Protein 1KZF (pdb70)

B-factor: mean 36.14, std 12.55, range [15.22, 74.97]

Radius of gyration: 16.56 Å; Cα contacts (8 Å, |Δi|>4): 360; chains: 1; bounding box: 38×46×40 Å

Nearest PDB structures (foldseek):
  1kzf-assembly1_A  TM=1.005E+00  e=7.073E-45  Pantoea stewartii subsp. stewartii
  1k4j-assembly1_A  TM=9.983E-01  e=2.529E-39  Pantoea stewartii subsp. stewartii
  6wns-assembly1_A  TM=7.723E-01  e=6.167E-10  Mesorhizobium sp. ORS 3359
  1ro5-assembly1_A  TM=7.475E-01  e=2.977E-07  Pseudomonas aeruginosa
  2g0b-assembly1_A  TM=5.697E-01  e=1.300E-03  uncultured bacterium

InterPro domains:
  IPR001690 Autoinducer synthase [PF00765] (10-185)
  IPR001690 Autoinducer synthase [PR01549] (19-38)
  IPR001690 Autoinducer synthase [PR01549] (39-61)
  IPR001690 Autoinducer synthase [PR01549] (62-80)
  IPR001690 Autoinducer synthase [PR01549] (93-105)
  IPR001690 Autoinducer synthase [PR01549] (118-139)
  IPR001690 Autoinducer synthase [PR01549] (140-161)
  IPR001690 Autoinducer synthase [PR01549] (162-179)
  IPR001690 Autoinducer synthase [PS51187] (1-187)
  IPR001690 Autoinducer synthase [PTHR39322] (1-210)
  IPR016181 Acyl-CoA N-acyltransferase [SSF55729] (1-191)
  IPR018311 Autoinducer synthesis, conserved site [PS00949] (23-48)

Organism: Pantoea stewartii subsp. stewartii (NCBI:txid66271)

Secondary structure (DSSP, 8-state):
-EEEEEEEHHHHHH--HHHHHHHHHHHTSPPP-TT-STT-EEEEEEETTEEEEEEEEEETTS--IIIIITHHHHTTSPPPSS-EEEEEEEE-HHHHHHHH-TT--HHHHHHHHHHHHHHHTT-SEEEEEEEHHHHHHHHHH----EEEEEEESSSS-EEEEEEEE-SHHHHHHHHHHHHHHH---GGGGSSSSEEE--

Sequence (198 aa):
MLELFDVSYEELQTTFSDRLGWEVICSQGMESDEFDGPGTRYILGICEGQLVCSVRFTSLDRPNMITHTFQHCFSDVTLPAYGTESSRFFVDKARARALLGEHYPISQVLFLAMVNWAQNNAYGNIYTIVSRAMLKILTRSGWQIKVIKEAFLTEKERIYLLTLPAGQDDKQQLGGDVVSRTGCPPVAVTTWPLTLPV

Solvent-accessible surface area: 10129 Å² total; per-residue (Å²): 126,0,64,0,51,33,13,12,51,72,93,48,115,96,91,119,87,116,76,116,11,71,105,49,14,59,86,36,34,87,152,90,49,156,20,25,14,100,45,5,63,30,0,12,0,18,4,136,32,54,3,0,0,9,2,3,3,6,33,12,98,138,70,0,42,5,42,101,69,32,108,142,10,4,89,105,30,129,39,61,98,130,8,2,2,4,11,58,57,40,33,32,157,57,48,5,120,85,54,14,35,109,168,32,17,13,33,10,0,0,3,0,0,4,0,4,6,0,65,97,45,76,33,61,46,0,24,9,30,14,56,92,64,43,22,113,77,6,87,209,14,28,4,124,30,128,66,56,61,74,6,126,74,70,172,90,96,85,13,7,0,0,18,4,33,3,32,98,119,15,36,116,71,1,2,38,42,0,33,97,132,42,66,8,66,97,100,14,10,66,59,42,78,0,64,1,71,94

Foldseek 3Di:
DKWKAKDALCDLPVYVVVVVLNVQAVVPDDDDDPQRDGQKMKIFIDDPSYTFWMKIKHWPCDDDCCCPVVVVFCVVDDDDNTAIAIDDTDGDQVVCCVGVNPQQPPVLLVLLQVLQVCVVVVHQKYKYKAWPVVVVVCVVSPQPKAFPDWGAPDPPTIMTIIIGGNDPVNNCSSLVVNCVSPVWDSVQSNHHRGDTDD

CATH classification: 3.40.630.30

Structure (mmCIF, N/CA/C/O backbone):
data_1KZF
#
_entry.id   1KZF
#
_cell.length_a   66.991
_cell.length_b   66.991
_cell.length_c   47.011
_cell.angle_alpha   90.00
_cell.angle_beta   90.00
_cell.angle_gamma   90.00
#
_symmetry.space_group_name_H-M   'P 43'
#
loop_
_entity.id
_entity.type
_entity.pdbx_description
1 polymer 'acyl-homoserinelactone synthase EsaI'
2 water water
#
loop_
_atom_site.group_PDB
_atom_site.id
_atom_site.type_symbol
_atom_site.label_atom_id
_atom_site.label_alt_id
_atom_site.label_comp_id
_atom_site.label_asym_id
_atom_site.label_entity_id
_atom_site.label_seq_id
_atom_site.pdbx_PDB_ins_code
_atom_site.Cartn_x
_atom_site.Cartn_y
_atom_site.Cartn_z
_atom_site.occupancy
_atom_site.B_iso_or_equiv
_atom_site.auth_seq_id
_atom_site.auth_comp_id
_atom_site.auth_asym_id
_atom_site.auth_atom_id
_atom_site.pdbx_PDB_model_num
ATOM 1 N N . MET A 1 21 ? 29.590 -17.660 0.360 1.00 47.38 1 MET A N 1
ATOM 2 C CA . MET A 1 21 ? 28.314 -17.247 1.010 1.00 46.70 1 MET A CA 1
ATOM 3 C C . MET A 1 21 ? 28.532 -16.489 2.314 1.00 43.37 1 MET A C 1
ATOM 4 O O . MET A 1 21 ? 29.627 -16.503 2.882 1.00 35.71 1 MET A O 1
ATOM 9 N N . LEU A 1 22 ? 27.467 -15.829 2.771 1.00 41.05 2 LEU A N 1
ATOM 10 C CA . LEU A 1 22 ? 27.473 -15.044 3.999 1.00 34.91 2 LEU A CA 1
ATOM 11 C C . LEU A 1 22 ? 26.675 -15.770 5.083 1.00 35.54 2 LEU A C 1
ATOM 12 O O . LEU A 1 22 ? 25.487 -16.011 4.913 1.00 30.21 2 LEU A O 1
ATOM 17 N N . GLU A 1 23 ? 27.342 -16.106 6.183 1.00 31.14 3 GLU A N 1
ATOM 18 C CA . GLU A 1 23 ? 26.713 -16.805 7.304 1.00 35.90 3 GLU A CA 1
ATOM 19 C C . GLU A 1 23 ? 26.423 -15.856 8.467 1.00 30.28 3 GLU A C 1
ATOM 20 O O . GLU A 1 23 ? 27.329 -15.198 8.952 1.00 26.55 3 GLU A O 1
ATOM 26 N N . LEU A 1 24 ? 25.170 -15.801 8.925 1.00 27.15 4 LEU A N 1
ATOM 27 C CA . LEU A 1 24 ? 24.816 -14.955 10.071 1.00 21.18 4 LEU A CA 1
ATOM 28 C C . LEU A 1 24 ? 24.243 -15.909 11.107 1.00 27.89 4 LEU A C 1
ATOM 29 O O . LEU A 1 24 ? 23.264 -16.606 10.832 1.00 26.27 4 LEU A O 1
ATOM 34 N N . PHE A 1 25 ? 24.901 -15.986 12.251 1.00 23.13 5 PHE A N 1
ATOM 35 C CA . PHE A 1 25 ? 24.471 -16.881 13.318 1.00 24.74 5 PHE A CA 1
ATOM 36 C C . PHE A 1 25 ? 24.825 -16.258 14.645 1.00 23.92 5 PHE A C 1
ATOM 37 O O . PHE A 1 25 ? 25.515 -15.238 14.682 1.00 29.39 5 PHE A O 1
ATOM 45 N N . ASP A 1 26 ? 24.357 -16.845 15.737 1.00 28.23 6 ASP A N 1
ATOM 46 C CA . ASP A 1 26 ? 24.679 -16.277 17.043 1.00 23.89 6 ASP A CA 1
ATOM 47 C C . ASP A 1 26 ? 25.546 -17.206 17.868 1.00 29.15 6 ASP A C 1
ATOM 48 O O . ASP A 1 26 ? 25.502 -18.429 17.701 1.00 26.23 6 ASP A O 1
ATOM 53 N N . VAL A 1 27 ? 26.342 -16.597 18.739 1.00 28.61 7 VAL A N 1
ATOM 54 C CA . VAL A 1 27 ? 27.247 -17.304 19.637 1.00 30.61 7 VAL A CA 1
ATOM 55 C C . VAL A 1 27 ? 27.146 -16.656 20.999 1.00 31.68 7 VAL A C 1
ATOM 56 O O . VAL A 1 27 ? 26.834 -15.457 21.101 1.00 27.54 7 VAL A O 1
ATOM 60 N N . SER A 1 28 ? 27.360 -17.441 22.050 1.00 30.39 8 SER A N 1
ATOM 61 C CA . SER A 1 28 ? 27.288 -16.890 23.390 1.00 32.93 8 SER A CA 1
ATOM 62 C C . SER A 1 28 ? 28.668 -16.462 23.860 1.00 31.63 8 SER A C 1
ATOM 63 O O . SER A 1 28 ? 29.682 -16.852 23.275 1.00 32.91 8 SER A O 1
ATOM 66 N N . TYR A 1 29 ? 28.685 -15.623 24.890 1.00 30.63 9 TYR A N 1
ATOM 67 C CA . TYR A 1 29 ? 29.916 -15.173 25.508 1.00 33.70 9 TYR A CA 1
ATOM 68 C C . TYR A 1 29 ? 30.683 -16.413 25.959 1.00 40.66 9 TYR A C 1
ATOM 69 O O . TYR A 1 29 ? 31.883 -16.528 25.743 1.00 41.84 9 TYR A O 1
ATOM 78 N N . GLU A 1 30 ? 29.951 -17.345 26.566 1.00 44.06 10 GLU A N 1
ATOM 79 C CA . GLU A 1 30 ? 30.525 -18.589 27.063 1.00 50.59 10 GLU A CA 1
ATOM 80 C C . GLU A 1 30 ? 31.187 -19.392 25.947 1.00 51.22 10 GLU A C 1
ATOM 81 O O . GLU A 1 30 ? 32.252 -19.965 26.148 1.00 54.49 10 GLU A O 1
ATOM 87 N N . GLU A 1 31 ? 30.559 -19.442 24.776 1.00 52.77 11 GLU A N 1
ATOM 88 C CA . GLU A 1 31 ? 31.137 -20.176 23.659 1.00 50.87 11 GLU A CA 1
ATOM 89 C C . GLU A 1 31 ? 32.396 -19.477 23.162 1.00 52.49 11 GLU A C 1
ATOM 90 O O . GLU A 1 31 ? 33.352 -20.127 22.743 1.00 54.00 11 GLU A O 1
ATOM 96 N N . LEU A 1 32 ? 32.399 -18.152 23.221 1.00 52.34 12 LEU A N 1
ATOM 97 C CA . LEU A 1 32 ? 33.557 -17.377 22.792 1.00 55.57 12 LEU A CA 1
ATOM 98 C C . LEU A 1 32 ? 34.716 -17.569 23.768 1.00 58.24 12 LEU A C 1
ATOM 99 O O . LEU A 1 32 ? 35.881 -17.368 23.422 1.00 57.08 12 LEU A O 1
ATOM 104 N N . GLN A 1 33 ? 34.378 -17.960 24.993 1.00 61.93 13 GLN A N 1
ATOM 105 C CA . GLN A 1 33 ? 35.369 -18.182 26.039 1.00 64.15 13 GLN A CA 1
ATOM 106 C C . GLN A 1 33 ? 35.668 -19.670 26.209 1.00 67.26 13 GLN A C 1
ATOM 107 O O . GLN A 1 33 ? 36.822 -20.091 26.106 1.00 68.64 13 GLN A O 1
ATOM 113 N N . THR A 1 34 ? 34.625 -20.456 26.467 1.00 68.34 14 THR A N 1
ATOM 114 C CA . THR A 1 34 ? 34.762 -21.898 26.655 1.00 68.52 14 THR A CA 1
ATOM 115 C C . THR A 1 34 ? 35.478 -22.533 25.474 1.00 70.73 14 THR A C 1
ATOM 116 O O . THR A 1 34 ? 35.984 -23.651 25.575 1.00 72.18 14 THR A O 1
ATOM 118 N N . THR A 1 35 ? 35.521 -21.814 24.355 1.00 73.33 15 THR A N 1
ATOM 119 C CA . THR A 1 35 ? 36.180 -22.314 23.153 1.00 72.86 15 THR A CA 1
ATOM 120 C C . THR A 1 35 ? 37.208 -21.315 22.622 1.00 74.24 15 THR A C 1
ATOM 121 O O . THR A 1 35 ? 37.131 -20.972 21.421 1.00 74.68 15 THR A O 1
ATOM 123 N N . PHE A 1 48 ? 42.421 -26.840 11.339 1.00 71.64 28 PHE A N 1
ATOM 124 C CA . PHE A 1 48 ? 43.397 -26.112 10.476 1.00 72.26 28 PHE A CA 1
ATOM 125 C C . PHE A 1 48 ? 42.915 -24.685 10.208 1.00 71.84 28 PHE A C 1
ATOM 126 O O . PHE A 1 48 ? 43.180 -23.765 10.992 1.00 72.63 28 PHE A O 1
ATOM 128 N N . SER A 1 49 ? 42.208 -24.505 9.097 1.00 70.63 29 SER A N 1
ATOM 129 C CA . SER A 1 49 ? 41.683 -23.194 8.725 1.00 69.89 29 SER A CA 1
ATOM 130 C C . SER A 1 49 ? 40.557 -22.797 9.677 1.00 69.01 29 SER A C 1
ATOM 131 O O . SER A 1 49 ? 40.089 -21.652 9.669 1.00 67.23 29 SER A O 1
ATOM 134 N N . ASP A 1 50 ? 40.137 -23.762 10.493 1.00 66.53 30 ASP A N 1
ATOM 135 C CA . ASP A 1 50 ? 39.071 -23.573 11.471 1.00 67.02 30 ASP A CA 1
ATOM 136 C C . ASP A 1 50 ? 39.544 -22.687 12.617 1.00 66.04 30 ASP A C 1
ATOM 137 O O . ASP A 1 50 ? 39.027 -21.585 12.821 1.00 64.92 30 ASP A O 1
ATOM 142 N N . ARG A 1 51 ? 40.522 -23.183 13.368 1.00 63.40 31 ARG A N 1
ATOM 143 C CA . ARG A 1 51 ? 41.078 -22.432 14.486 1.00 62.45 31 ARG A CA 1
ATOM 144 C C . ARG A 1 51 ? 41.550 -21.070 13.995 1.00 61.55 31 ARG A C 1
ATOM 145 O O . ARG A 1 51 ? 41.259 -20.044 14.610 1.00 63.45 31 ARG A O 1
ATOM 147 N N . LEU A 1 52 ? 42.270 -21.072 12.875 1.00 61.59 32 LEU A N 1
ATOM 148 C CA . LEU A 1 52 ? 42.780 -19.842 12.275 1.00 60.40 32 LEU A CA 1
ATOM 149 C C . LEU A 1 52 ? 41.651 -18.858 11.973 1.00 59.96 32 LEU A C 1
ATOM 150 O O . LEU A 1 52 ? 41.711 -17.691 12.368 1.00 59.82 32 LEU A O 1
ATOM 155 N N . GLY A 1 53 ? 40.635 -19.331 11.252 1.00 59.03 33 GLY A N 1
ATOM 156 C CA . GLY A 1 53 ? 39.513 -18.476 10.909 1.00 56.46 33 GLY A CA 1
ATOM 157 C C . GLY A 1 53 ? 38.901 -17.862 12.155 1.00 53.10 33 GLY A C 1
ATOM 158 O O . GLY A 1 53 ? 38.561 -16.678 12.179 1.00 49.72 33 GLY A O 1
ATOM 159 N N . TRP A 1 54 ? 38.775 -18.675 13.201 1.00 50.55 34 TRP A N 1
ATOM 160 C CA . TRP A 1 54 ? 38.202 -18.216 14.455 1.00 50.34 34 TRP A CA 1
ATOM 161 C C . TRP A 1 54 ? 39.090 -17.155 15.103 1.00 48.37 34 TRP A C 1
ATOM 162 O O . TRP A 1 54 ? 38.603 -16.183 15.696 1.00 43.63 34 TRP A O 1
ATOM 173 N N . GLU A 1 55 ? 40.401 -17.335 14.996 1.00 46.22 35 GLU A N 1
ATOM 174 C CA . GLU A 1 55 ? 41.291 -16.356 15.586 1.00 44.10 35 GLU A CA 1
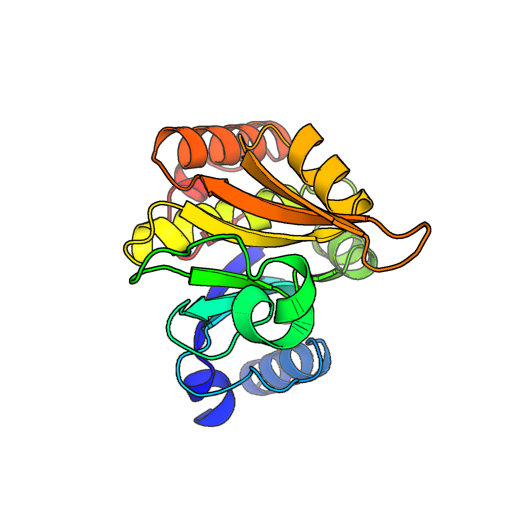ATOM 175 C C . GLU A 1 55 ? 41.223 -15.036 14.825 1.00 39.67 35 GLU A C 1
ATOM 176 O O . GLU A 1 55 ? 41.306 -13.957 15.425 1.00 36.65 35 GLU A O 1
ATOM 182 N N . VAL A 1 56 ? 41.082 -15.113 13.504 1.00 35.76 36 VAL A N 1
ATOM 183 C CA . VAL A 1 56 ? 40.990 -13.900 12.697 1.00 37.17 36 VAL A CA 1
ATOM 184 C C . VAL A 1 56 ? 39.703 -13.176 13.045 1.00 37.14 36 VAL A C 1
ATOM 185 O O . VAL A 1 56 ? 39.678 -11.956 13.164 1.00 33.64 36 VAL A O 1
ATOM 189 N N . ILE A 1 57 ? 38.635 -13.952 13.212 1.00 39.90 37 ILE A N 1
ATOM 190 C CA . ILE A 1 57 ? 37.332 -13.404 13.570 1.00 36.66 37 ILE A CA 1
ATOM 191 C C . ILE A 1 57 ? 37.418 -12.657 14.899 1.00 36.61 37 ILE A C 1
ATOM 192 O O . ILE A 1 57 ? 36.954 -11.528 15.026 1.00 34.69 37 ILE A O 1
ATOM 197 N N . CYS A 1 58 ? 38.007 -13.304 15.896 1.00 38.47 38 CYS A N 1
ATOM 198 C CA . CYS A 1 58 ? 38.157 -12.689 17.208 1.00 43.02 38 CYS A CA 1
ATOM 199 C C . CYS A 1 58 ? 39.028 -11.432 17.142 1.00 43.99 38 CYS A C 1
ATOM 200 O O . CYS A 1 58 ? 38.729 -10.431 17.795 1.00 45.24 38 CYS A O 1
ATOM 203 N N . SER A 1 59 ? 40.087 -11.470 16.339 1.00 43.26 39 SER A N 1
ATOM 204 C CA . SER A 1 59 ? 40.972 -10.313 16.225 1.00 41.01 39 SER A CA 1
ATOM 205 C C . SER A 1 59 ? 40.274 -9.140 15.525 1.00 41.80 39 SER A C 1
ATOM 206 O O . SER A 1 59 ? 40.724 -7.999 15.615 1.00 40.67 39 SER A O 1
ATOM 209 N N . GLN A 1 60 ? 39.162 -9.420 14.847 1.00 39.87 40 GLN A N 1
ATOM 210 C CA . GLN A 1 60 ? 38.446 -8.375 14.125 1.00 40.68 40 GLN A CA 1
ATOM 211 C C . GLN A 1 60 ? 37.240 -7.850 14.896 1.00 44.43 40 GLN A C 1
ATOM 212 O O . GLN A 1 60 ? 36.542 -6.961 14.415 1.00 45.13 40 GLN A O 1
ATOM 218 N N . GLY A 1 61 ? 37.003 -8.378 16.093 1.00 45.41 41 GLY A N 1
ATOM 219 C CA . GLY A 1 61 ? 35.841 -7.943 16.852 1.00 52.83 41 GLY A CA 1
ATOM 220 C C . GLY A 1 61 ? 35.986 -6.722 17.750 1.00 54.34 41 GLY A C 1
ATOM 221 O O . GLY A 1 61 ? 37.094 -6.250 18.002 1.00 52.98 41 GLY A O 1
ATOM 222 N N . MET A 1 62 ? 34.843 -6.218 18.222 1.00 55.84 42 MET A N 1
ATOM 223 C CA . MET A 1 62 ? 34.782 -5.060 19.117 1.00 56.03 42 MET A CA 1
ATOM 224 C C . MET A 1 62 ? 35.413 -5.403 20.482 1.00 56.64 42 MET A C 1
ATOM 225 O O . MET A 1 62 ? 35.089 -6.436 21.080 1.00 56.97 42 MET A O 1
ATOM 230 N N . GLU A 1 63 ? 36.305 -4.543 20.975 1.00 57.55 43 GLU A N 1
ATOM 231 C CA . GLU A 1 63 ? 36.948 -4.766 22.273 1.00 55.14 43 GLU A CA 1
ATOM 232 C C . GLU A 1 63 ? 35.921 -4.712 23.402 1.00 53.16 43 GLU A C 1
ATOM 233 O O . GLU A 1 63 ? 35.044 -3.853 23.408 1.00 53.16 43 GLU A O 1
ATOM 239 N N . SER A 1 64 ? 36.058 -5.619 24.364 1.00 48.33 44 SER A N 1
ATOM 240 C CA . SER A 1 64 ? 35.128 -5.739 25.483 1.00 45.73 44 SER A CA 1
ATOM 241 C C . SER A 1 64 ? 34.883 -4.462 26.269 1.00 40.31 44 SER A C 1
ATOM 242 O O . SER A 1 64 ? 35.645 -3.499 26.197 1.00 44.14 44 SER A O 1
ATOM 245 N N . ASP A 1 65 ? 33.780 -4.477 27.008 1.00 33.63 45 ASP A N 1
ATOM 246 C CA . ASP A 1 65 ? 33.418 -3.403 27.913 1.00 27.84 45 ASP A CA 1
ATOM 247 C C . ASP A 1 65 ? 32.760 -4.052 29.131 1.00 27.42 45 ASP A C 1
ATOM 248 O O . ASP A 1 65 ? 32.791 -5.276 29.250 1.00 31.44 45 ASP A O 1
ATOM 253 N N . GLU A 1 66 ? 32.158 -3.266 30.013 1.00 33.24 46 GLU A N 1
ATOM 254 C CA . GLU A 1 66 ? 31.566 -3.798 31.249 1.00 37.74 46 GLU A CA 1
ATOM 255 C C . GLU A 1 66 ? 30.480 -4.860 31.063 1.00 38.98 46 GLU A C 1
ATOM 256 O O . GLU A 1 66 ? 30.220 -5.656 31.975 1.00 36.21 46 GLU A O 1
ATOM 262 N N . PHE A 1 67 ? 29.857 -4.882 29.894 1.00 32.87 47 PHE A N 1
ATOM 263 C CA . PHE A 1 67 ? 28.731 -5.769 29.659 1.00 36.25 47 PHE A CA 1
ATOM 264 C C . PHE A 1 67 ? 29.014 -7.094 28.961 1.00 36.12 47 PHE A C 1
ATOM 265 O O . PHE A 1 67 ? 28.095 -7.903 28.796 1.00 39.80 47 PHE A O 1
ATOM 273 N N . ASP A 1 68 ? 30.258 -7.335 28.552 1.00 34.10 48 ASP A N 1
ATOM 274 C CA . ASP A 1 68 ? 30.577 -8.602 27.891 1.00 35.91 48 ASP A CA 1
ATOM 275 C C . ASP A 1 68 ? 30.820 -9.687 28.930 1.00 43.05 48 ASP A C 1
ATOM 276 O O . ASP A 1 68 ? 31.877 -9.704 29.560 1.00 41.57 48 ASP A O 1
ATOM 281 N N . GLY A 1 69 ? 29.831 -10.565 29.112 1.00 40.19 49 GLY A N 1
ATOM 282 C CA . GLY A 1 69 ? 29.926 -11.647 30.081 1.00 44.47 49 GLY A CA 1
ATOM 283 C C . GLY A 1 69 ? 28.831 -12.705 29.953 1.00 47.09 49 GLY A C 1
ATOM 284 O O . GLY A 1 69 ? 28.003 -12.656 29.029 1.00 41.54 49 GLY A O 1
ATOM 285 N N . PRO A 1 70 ? 28.795 -13.692 30.865 1.00 47.34 50 PRO A N 1
ATOM 286 C CA . PRO A 1 70 ? 27.774 -14.741 30.805 1.00 47.18 50 PRO A CA 1
ATOM 287 C C . PRO A 1 70 ? 26.369 -14.177 30.596 1.00 46.81 50 PRO A C 1
ATOM 288 O O . PRO A 1 70 ? 25.907 -13.318 31.348 1.00 45.31 50 PRO A O 1
ATOM 292 N N . GLY A 1 71 ? 25.695 -14.664 29.560 1.00 42.56 51 GLY A N 1
ATOM 293 C CA . GLY A 1 71 ? 24.354 -14.190 29.271 1.00 40.03 51 GLY A CA 1
ATOM 294 C C . GLY A 1 71 ? 24.353 -13.380 27.987 1.00 36.30 51 GLY A C 1
ATOM 295 O O . GLY A 1 71 ? 23.382 -13.393 27.223 1.00 34.99 51 GLY A O 1
ATOM 296 N N . THR A 1 72 ? 25.453 -12.675 27.751 1.00 35.28 52 THR A N 1
ATOM 297 C CA . THR A 1 72 ? 25.591 -11.867 26.546 1.00 31.71 52 THR A CA 1
ATOM 298 C C . THR A 1 72 ? 25.654 -12.778 25.326 1.00 28.98 52 THR A C 1
ATOM 299 O O . THR A 1 72 ? 26.264 -13.837 25.370 1.00 31.16 52 THR A O 1
ATOM 303 N N . ARG A 1 73 ? 25.026 -12.362 24.233 1.00 25.82 53 ARG A N 1
ATOM 304 C CA . ARG A 1 73 ? 25.035 -13.130 23.012 1.00 25.45 53 ARG A CA 1
ATOM 305 C C . ARG A 1 73 ? 25.405 -12.196 21.853 1.00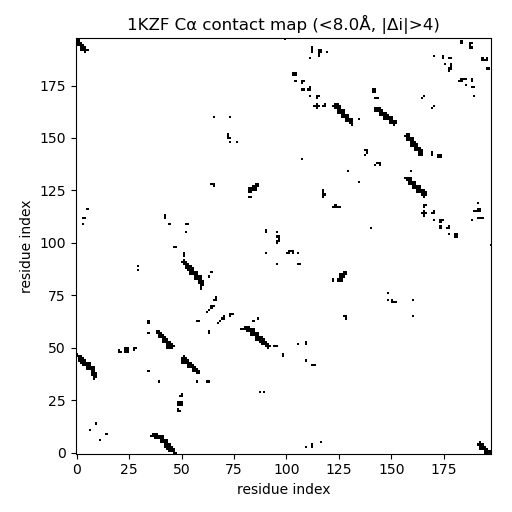 26.21 53 ARG A C 1
ATOM 306 O O . ARG A 1 73 ? 25.205 -10.993 21.940 1.00 23.96 53 ARG A O 1
ATOM 314 N N . TYR A 1 74 ? 25.972 -12.762 20.799 1.00 20.96 54 TYR A N 1
ATOM 315 C CA . TYR A 1 74 ? 26.391 -11.994 19.647 1.00 20.60 54 TYR A CA 1
ATOM 316 C C . TYR A 1 74 ? 25.976 -12.625 18.348 1.00 21.77 54 TYR A C 1
ATOM 317 O O . TYR A 1 74 ? 26.019 -13.852 18.198 1.00 25.41 54 TYR A O 1
ATOM 326 N N . ILE A 1 75 ? 25.562 -11.783 17.409 1.00 20.98 55 ILE A N 1
ATOM 327 C CA . ILE A 1 75 ? 25.313 -12.249 16.063 1.00 18.63 55 ILE A CA 1
ATOM 328 C C . ILE A 1 75 ? 26.573 -11.880 15.291 1.00 25.16 55 ILE A C 1
ATOM 329 O O . ILE A 1 75 ? 27.0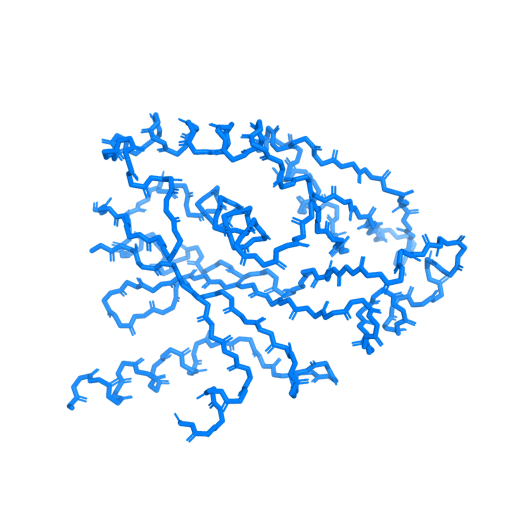62 -10.732 15.398 1.00 25.57 55 ILE A O 1
ATOM 334 N N . LEU A 1 76 ? 27.135 -12.866 14.602 1.00 23.75 56 LEU A N 1
ATOM 335 C CA . LEU A 1 76 ? 28.313 -12.680 13.762 1.00 25.63 56 LEU A CA 1
ATOM 336 C C . LEU A 1 76 ? 27.926 -12.899 12.299 1.00 29.13 56 LEU A C 1
ATOM 337 O O . LEU A 1 76 ? 27.145 -13.799 11.991 1.00 26.37 56 LEU A O 1
ATOM 342 N N . GLY A 1 77 ? 28.443 -12.043 11.420 1.00 22.17 57 GLY A N 1
ATOM 343 C CA . GLY A 1 77 ? 28.198 -12.147 9.982 1.00 25.04 57 GLY A CA 1
ATOM 344 C C . GLY A 1 77 ? 29.579 -12.516 9.461 1.00 28.67 57 GLY A C 1
ATOM 345 O O . GLY A 1 77 ? 30.514 -11.709 9.556 1.00 27.31 57 GLY A O 1
ATOM 346 N N . ILE A 1 78 ? 29.708 -13.715 8.915 1.00 28.59 58 ILE A N 1
ATOM 347 C CA . ILE A 1 78 ? 31.004 -14.207 8.473 1.00 35.31 58 ILE A CA 1
ATOM 348 C C . ILE A 1 78 ? 31.018 -14.706 7.042 1.00 38.17 58 ILE A C 1
ATOM 349 O O . ILE A 1 78 ? 30.065 -15.308 6.552 1.00 36.08 58 ILE A O 1
ATOM 354 N N . CYS A 1 79 ? 32.129 -14.431 6.373 1.00 38.59 59 CYS A N 1
ATOM 355 C CA . CYS A 1 79 ? 32.310 -14.850 5.000 1.00 38.14 59 CYS A CA 1
ATOM 356 C C . CYS A 1 79 ? 33.779 -15.185 4.795 1.00 43.95 59 CYS A C 1
ATOM 357 O O . CYS A 1 79 ? 34.659 -14.382 5.124 1.00 45.04 59 CYS A O 1
ATOM 360 N N . GLU A 1 80 ? 34.042 -16.387 4.301 1.00 44.32 60 GLU A N 1
ATOM 361 C CA . GLU A 1 80 ? 35.413 -16.809 4.043 1.00 48.52 60 GLU A CA 1
ATOM 362 C C . GLU A 1 80 ? 36.300 -16.669 5.280 1.00 47.95 60 GLU A C 1
ATOM 363 O O . GLU A 1 80 ? 37.433 -16.195 5.190 1.00 46.57 60 GLU A O 1
ATOM 369 N N . GLY A 1 81 ? 35.778 -17.075 6.431 1.00 45.49 61 GLY A N 1
ATOM 370 C CA . GLY A 1 81 ? 36.539 -16.994 7.666 1.00 42.87 61 GLY A CA 1
ATOM 371 C C . GLY A 1 81 ? 36.812 -15.593 8.188 1.00 43.23 61 GLY A C 1
ATOM 372 O O . GLY A 1 81 ? 37.703 -15.397 9.020 1.00 46.64 61 GLY A O 1
ATOM 373 N N . GLN A 1 82 ? 36.059 -14.610 7.707 1.00 41.07 62 GLN A N 1
ATOM 374 C CA . GLN A 1 82 ? 36.259 -13.245 8.169 1.00 42.68 62 GLN A CA 1
ATOM 375 C C . GLN A 1 82 ? 34.971 -12.590 8.657 1.00 36.55 62 GLN A C 1
ATOM 376 O O . GLN A 1 82 ? 33.904 -12.837 8.126 1.00 35.93 62 GLN A O 1
ATOM 382 N N . LEU A 1 83 ? 35.111 -11.722 9.650 1.00 35.04 63 LEU A N 1
ATOM 383 C CA . LEU A 1 83 ? 33.979 -11.023 10.253 1.00 35.49 63 LEU A CA 1
ATOM 384 C C . LEU A 1 83 ? 33.598 -9.755 9.495 1.00 35.91 63 LEU A C 1
ATOM 385 O O . LEU A 1 83 ? 34.371 -8.799 9.452 1.00 41.44 63 LEU A O 1
ATOM 390 N N . VAL A 1 84 ? 32.394 -9.729 8.927 1.00 27.73 64 VAL A N 1
ATOM 391 C CA . VAL A 1 84 ? 31.931 -8.559 8.192 1.00 25.19 64 VAL A CA 1
ATOM 392 C C . VAL A 1 84 ? 30.970 -7.716 9.008 1.00 25.33 64 VAL A C 1
ATOM 393 O O . VAL A 1 84 ? 30.792 -6.535 8.735 1.00 23.19 64 VAL A O 1
ATOM 397 N N . CYS A 1 85 ? 30.337 -8.311 10.017 1.00 23.58 65 CYS A N 1
ATOM 398 C CA . CYS A 1 85 ? 29.418 -7.537 10.842 1.00 21.53 65 CYS A CA 1
ATOM 399 C C . CYS A 1 85 ? 29.087 -8.280 12.121 1.00 20.82 65 CYS A C 1
ATOM 400 O O . CYS A 1 85 ? 29.374 -9.468 12.259 1.00 22.75 65 CYS A O 1
ATOM 403 N N . SER A 1 86 ? 28.544 -7.551 13.082 1.00 23.40 66 SER A N 1
ATOM 404 C CA . SER A 1 86 ? 28.165 -8.165 14.345 1.00 22.98 66 SER A CA 1
ATOM 405 C C . SER A 1 86 ? 27.335 -7.222 15.159 1.00 20.64 66 SER A C 1
ATOM 406 O O . SER A 1 86 ? 27.293 -6.015 14.909 1.00 22.54 66 SER A O 1
ATOM 409 N N . VAL A 1 87 ? 26.628 -7.788 16.121 1.00 17.86 67 VAL A N 1
ATOM 410 C CA . VAL A 1 87 ? 25.854 -6.984 17.031 1.00 17.08 67 VAL A CA 1
ATOM 411 C C . VAL A 1 87 ? 25.728 -7.818 18.291 1.00 18.35 67 VAL A C 1
ATOM 412 O O . VAL A 1 87 ? 25.770 -9.056 18.233 1.00 18.06 67 VAL A O 1
ATOM 416 N N . ARG A 1 88 ? 25.626 -7.125 19.408 1.00 19.70 68 ARG A N 1
ATOM 417 C CA . ARG A 1 88 ? 25.568 -7.738 20.732 1.00 18.06 68 ARG A CA 1
ATOM 418 C C . ARG A 1 88 ? 24.211 -7.581 21.372 1.00 18.01 68 ARG A C 1
ATOM 419 O O . ARG A 1 88 ? 23.586 -6.523 21.276 1.00 20.42 68 ARG A O 1
ATOM 427 N N . PHE A 1 89 ? 23.766 -8.639 22.032 1.00 15.61 69 PHE A N 1
ATOM 428 C CA . PHE A 1 89 ? 22.503 -8.586 22.753 1.00 16.68 69 PHE A CA 1
ATOM 429 C C . PHE A 1 89 ? 22.733 -8.853 24.224 1.00 21.19 69 PHE A C 1
ATOM 430 O O . PHE A 1 89 ? 23.432 -9.818 24.588 1.00 21.99 69 PHE A O 1
ATOM 438 N N . THR A 1 90 ? 22.134 -7.999 25.052 1.00 19.53 70 THR A N 1
ATOM 439 C CA . THR A 1 90 ? 22.209 -8.108 26.498 1.00 20.81 70 THR A CA 1
ATOM 440 C C . THR A 1 90 ? 20.796 -8.118 27.079 1.00 22.73 70 THR A C 1
ATOM 441 O O . THR A 1 90 ? 19.969 -7.298 26.687 1.00 20.32 70 THR A O 1
ATOM 445 N N . SER A 1 91 ? 20.505 -9.015 28.018 1.00 26.15 71 SER A N 1
ATOM 446 C CA . SER A 1 91 ? 19.167 -9.040 28.624 1.00 25.63 71 SER A CA 1
ATOM 447 C C . SER A 1 91 ? 18.908 -7.745 29.368 1.00 21.11 71 SER A C 1
ATOM 448 O O . SER A 1 91 ? 19.813 -7.191 29.999 1.00 24.90 71 SER A O 1
ATOM 451 N N . LEU A 1 92 ? 17.678 -7.254 29.307 1.00 22.34 72 LEU A N 1
ATOM 452 C CA . LEU A 1 92 ? 17.363 -6.008 29.989 1.00 31.85 72 LEU A CA 1
ATOM 453 C C . LEU A 1 92 ? 17.491 -6.147 31.504 1.00 36.42 72 LEU A C 1
ATOM 454 O O . LEU A 1 92 ? 17.656 -5.150 32.200 1.00 36.89 72 LEU A O 1
ATOM 459 N N . ASP A 1 93 ? 17.425 -7.369 32.016 1.00 37.18 73 ASP A N 1
ATOM 460 C CA . ASP A 1 93 ? 17.527 -7.537 33.463 1.00 40.24 73 ASP A CA 1
ATOM 461 C C . ASP A 1 93 ? 18.969 -7.573 33.940 1.00 41.88 73 ASP A C 1
ATOM 462 O O . ASP A 1 93 ? 19.236 -7.673 35.143 1.00 43.48 73 ASP A O 1
ATOM 467 N N . ARG A 1 94 ? 19.909 -7.520 33.003 1.00 33.94 74 ARG A N 1
ATOM 468 C CA . ARG A 1 94 ? 21.307 -7.476 33.376 1.00 34.30 74 ARG A CA 1
ATOM 469 C C . ARG A 1 94 ? 21.845 -6.086 33.078 1.00 34.68 74 ARG A C 1
ATOM 470 O O . ARG A 1 94 ? 21.244 -5.340 32.312 1.00 30.78 74 ARG A O 1
ATOM 478 N N . PRO A 1 95 ? 22.960 -5.706 33.710 1.00 35.25 75 PRO A N 1
ATOM 479 C CA . PRO A 1 95 ? 23.525 -4.378 33.461 1.00 32.17 75 PRO A CA 1
ATOM 480 C C . PRO A 1 95 ? 23.700 -4.162 31.956 1.00 28.75 75 PRO A C 1
ATOM 481 O O . PRO A 1 95 ? 24.208 -5.043 31.244 1.00 28.51 75 PRO A O 1
ATOM 485 N N . ASN A 1 96 ? 23.287 -2.989 31.480 1.00 25.83 76 ASN A N 1
ATOM 486 C CA . ASN A 1 96 ? 23.388 -2.673 30.060 1.00 22.59 76 ASN A CA 1
ATOM 487 C C . ASN A 1 96 ? 23.532 -1.170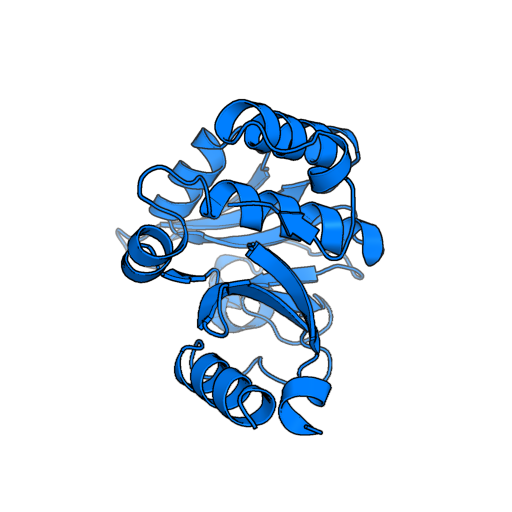 29.840 1.00 23.67 76 ASN A C 1
ATOM 488 O O . ASN A 1 96 ? 23.468 -0.383 30.780 1.00 23.08 76 ASN A O 1
ATOM 493 N N . MET A 1 97 ? 23.694 -0.770 28.588 1.00 23.76 77 MET A N 1
ATOM 494 C CA . MET A 1 97 ? 23.922 0.639 28.324 1.00 23.44 77 MET A CA 1
ATOM 495 C C . MET A 1 97 ? 22.753 1.545 28.660 1.00 21.97 77 MET A C 1
ATOM 496 O O . MET A 1 97 ? 22.952 2.719 28.956 1.00 23.22 77 MET A O 1
ATOM 501 N N . ILE A 1 98 ? 21.533 1.025 28.621 1.00 22.58 78 ILE A N 1
ATOM 502 C CA . ILE A 1 98 ? 20.389 1.866 28.924 1.00 24.74 78 ILE A CA 1
ATOM 503 C C . ILE A 1 98 ? 20.305 2.169 30.408 1.00 28.55 78 ILE A C 1
ATOM 504 O O . ILE A 1 98 ? 20.125 3.331 30.806 1.00 27.95 78 ILE A O 1
ATOM 509 N N . THR A 1 99 ? 20.479 1.129 31.219 1.00 27.60 79 THR A N 1
ATOM 510 C CA . THR A 1 99 ? 20.346 1.235 32.665 1.00 26.55 79 THR A CA 1
ATOM 511 C C . THR A 1 99 ? 21.613 1.691 33.377 1.00 31.96 79 THR A C 1
ATOM 512 O O . THR A 1 99 ? 21.542 2.245 34.478 1.00 31.76 79 THR A O 1
ATOM 516 N N . HIS A 1 100 ? 22.766 1.484 32.755 1.00 26.55 80 HIS A N 1
ATOM 517 C CA . HIS A 1 100 ? 24.012 1.873 33.385 1.00 32.05 80 HIS A CA 1
ATOM 518 C C . HIS A 1 100 ? 24.730 3.027 32.688 1.00 31.88 80 HIS A C 1
ATOM 519 O O . HIS A 1 100 ? 24.692 4.158 33.181 1.00 36.13 80 HIS A O 1
ATOM 526 N N . THR A 1 101 ? 25.340 2.760 31.537 1.00 27.46 81 THR A N 1
ATOM 527 C CA . THR A 1 101 ? 26.101 3.787 30.826 1.00 32.57 81 THR A CA 1
ATOM 528 C C . THR A 1 101 ? 25.346 5.097 30.602 1.00 34.76 81 THR A C 1
ATOM 529 O O . THR A 1 101 ? 25.895 6.173 30.868 1.00 35.07 81 THR A O 1
ATOM 533 N N . PHE A 1 102 ? 24.101 5.019 30.127 1.00 27.03 82 PHE A N 1
ATOM 534 C CA . PHE A 1 102 ? 23.325 6.215 29.847 1.00 31.43 82 PHE A CA 1
ATOM 535 C C . PHE A 1 102 ? 22.133 6.371 30.781 1.00 31.35 82 PHE A C 1
ATOM 536 O O . PHE A 1 102 ? 21.115 6.954 30.427 1.00 28.38 82 PHE A O 1
ATOM 544 N N . GLN A 1 103 ? 22.295 5.840 31.986 1.00 31.18 83 GLN A N 1
ATOM 545 C CA . GLN A 1 103 ? 21.263 5.889 33.006 1.00 38.34 83 GLN A CA 1
ATOM 546 C C . GLN A 1 103 ? 20.702 7.299 33.166 1.00 38.51 83 GLN A C 1
ATOM 547 O O . GLN A 1 103 ? 19.492 7.481 33.236 1.00 43.56 83 GLN A O 1
ATOM 553 N N . HIS A 1 104 ? 21.577 8.299 33.217 1.00 36.43 84 HIS A N 1
ATOM 554 C CA . HIS A 1 104 ? 21.114 9.669 33.423 1.00 39.07 84 HIS A CA 1
ATOM 555 C C . HIS A 1 104 ? 20.302 10.226 32.255 1.00 39.11 84 HIS A C 1
ATOM 556 O O . HIS A 1 104 ? 19.610 11.225 32.411 1.00 41.02 84 HIS A O 1
ATOM 563 N N . CYS A 1 105 ? 20.384 9.599 31.088 1.00 32.66 85 CYS A N 1
ATOM 564 C CA . CYS A 1 105 ? 19.644 10.097 29.930 1.00 28.90 85 CYS A CA 1
ATOM 565 C C . CYS A 1 105 ? 18.243 9.509 29.819 1.00 29.19 85 CYS A C 1
ATOM 566 O O . CYS A 1 105 ? 17.335 10.161 29.295 1.00 30.01 85 CYS A O 1
ATOM 569 N N . PHE A 1 106 ? 18.070 8.286 30.309 1.00 31.91 86 PHE A N 1
ATOM 570 C CA . PHE A 1 106 ? 16.805 7.576 30.139 1.00 30.16 86 PHE A CA 1
ATOM 571 C C . PHE A 1 106 ? 16.186 7.034 31.426 1.00 31.52 86 PHE A C 1
ATOM 572 O O . PHE A 1 106 ? 15.323 6.150 31.369 1.00 33.48 86 PHE A O 1
ATOM 580 N N . SER A 1 107 ? 16.586 7.543 32.580 1.00 33.88 87 SER A N 1
ATOM 581 C CA . SER A 1 107 ? 16.034 7.003 33.819 1.00 40.77 87 SER A CA 1
ATOM 582 C C . SER A 1 107 ? 14.518 7.216 33.956 1.00 43.18 87 SER A C 1
ATOM 583 O O . SER A 1 107 ? 13.871 6.564 34.774 1.00 42.63 87 SER A O 1
ATOM 586 N N . ASP A 1 108 ? 13.944 8.110 33.160 1.00 40.43 88 ASP A N 1
ATOM 587 C CA . ASP A 1 108 ? 12.502 8.335 33.260 1.00 42.90 88 ASP A CA 1
ATOM 588 C C . ASP A 1 108 ? 11.719 7.284 32.482 1.00 43.13 88 ASP A C 1
ATOM 589 O O . ASP A 1 108 ? 10.509 7.114 32.672 1.00 42.02 88 ASP A O 1
ATOM 594 N N . VAL A 1 109 ? 12.418 6.557 31.622 1.00 40.66 89 VAL A N 1
ATOM 595 C CA . VAL A 1 109 ? 11.785 5.523 30.815 1.00 39.42 89 VAL A CA 1
ATOM 596 C C . VAL A 1 109 ? 11.686 4.201 31.569 1.00 41.56 89 VAL A C 1
ATOM 597 O O . VAL A 1 109 ? 12.682 3.705 32.096 1.00 43.20 89 VAL A O 1
ATOM 601 N N . THR A 1 110 ? 10.488 3.625 31.625 1.00 41.89 90 THR A N 1
ATOM 602 C CA . THR A 1 110 ? 10.324 2.347 32.306 1.00 41.59 90 THR A CA 1
ATOM 603 C C . THR A 1 110 ? 10.478 1.231 31.309 1.00 39.38 90 THR A C 1
ATOM 604 O O . THR A 1 110 ? 9.805 1.207 30.287 1.00 39.56 90 THR A O 1
ATOM 608 N N . LEU A 1 111 ? 11.384 0.309 31.601 1.00 40.25 91 LEU A N 1
ATOM 609 C CA . LEU A 1 111 ? 11.640 -0.806 30.710 1.00 38.65 91 LEU A CA 1
ATOM 610 C C . LEU A 1 111 ? 10.880 -2.050 31.165 1.00 41.17 91 LEU A C 1
ATOM 611 O O . LEU A 1 111 ? 10.554 -2.181 32.338 1.00 42.30 91 LEU A O 1
ATOM 616 N N . PRO A 1 112 ? 10.577 -2.970 30.229 1.00 42.25 92 PRO A N 1
ATOM 617 C CA . PRO A 1 112 ? 9.861 -4.208 30.546 1.00 42.48 92 PRO A CA 1
ATOM 618 C C . PRO A 1 112 ? 10.761 -5.084 31.411 1.00 42.89 92 PRO A C 1
ATOM 619 O O . PRO A 1 112 ? 11.985 -4.969 31.338 1.00 40.19 92 PRO A O 1
ATOM 623 N N . ALA A 1 113 ? 10.163 -5.964 32.215 1.00 37.12 93 ALA A N 1
ATOM 624 C CA . ALA A 1 113 ? 10.938 -6.859 33.060 1.00 41.94 93 ALA A CA 1
ATOM 625 C C . ALA A 1 113 ? 11.707 -7.845 32.187 1.00 39.42 93 ALA A C 1
ATOM 626 O O . ALA A 1 113 ? 12.828 -8.249 32.507 1.00 42.28 93 ALA A O 1
ATOM 628 N N . TYR A 1 114 ? 11.099 -8.195 31.059 1.00 36.73 94 TYR A N 1
ATOM 629 C CA . TYR A 1 114 ? 11.680 -9.149 30.124 1.00 31.91 94 TYR A CA 1
ATOM 630 C C . TYR A 1 114 ? 11.973 -8.496 28.773 1.00 30.07 94 TYR A C 1
ATOM 631 O O . TYR A 1 114 ? 11.087 -7.868 28.171 1.00 28.02 94 TYR A O 1
ATOM 640 N N . GLY A 1 115 ? 13.207 -8.650 28.294 1.00 27.19 95 GLY A N 1
ATOM 641 C CA . GLY A 1 115 ? 13.560 -8.051 27.018 1.00 23.31 95 GLY A CA 1
ATOM 642 C C . GLY A 1 115 ? 15.044 -8.101 26.717 1.00 24.49 95 GLY A C 1
ATOM 643 O O . GLY A 1 115 ? 15.853 -8.641 27.490 1.00 21.72 95 GLY A O 1
ATOM 644 N N . THR A 1 116 ? 15.412 -7.527 25.577 1.00 20.64 96 THR A N 1
ATOM 645 C CA . THR A 1 116 ? 16.811 -7.545 25.177 1.00 18.18 96 THR A CA 1
ATOM 646 C C . THR A 1 116 ? 17.230 -6.177 24.630 1.00 20.92 96 THR A C 1
ATOM 647 O O . THR A 1 116 ? 16.401 -5.436 24.085 1.00 19.40 96 THR A O 1
ATOM 651 N N . GLU A 1 117 ? 18.499 -5.842 24.832 1.00 19.34 97 GLU A N 1
ATOM 652 C CA . GLU A 1 117 ? 19.061 -4.586 24.322 1.00 17.59 97 GLU A CA 1
ATOM 653 C C . GLU A 1 117 ? 20.133 -4.923 23.291 1.00 19.10 97 GLU A C 1
ATOM 654 O O . GLU A 1 117 ? 20.984 -5.762 23.554 1.00 21.02 97 GLU A O 1
ATOM 660 N N . SER A 1 118 ? 20.112 -4.302 22.116 1.00 17.17 98 SER A N 1
ATOM 661 C CA . SER A 1 118 ? 21.176 -4.570 21.161 1.00 17.60 98 SER A CA 1
ATOM 662 C C . SER A 1 118 ? 22.168 -3.430 21.281 1.00 19.81 98 SER A C 1
ATOM 663 O O . SER A 1 118 ? 21.766 -2.304 21.534 1.00 20.86 98 SER A O 1
ATOM 666 N N . SER A 1 119 ? 23.448 -3.730 21.168 1.00 19.18 99 SER A N 1
ATOM 667 C CA . SER A 1 119 ? 24.453 -2.667 21.239 1.00 21.68 99 SER A CA 1
ATOM 668 C C . SER A 1 119 ? 25.647 -3.033 20.378 1.00 22.13 99 SER A C 1
ATOM 669 O O . SER A 1 119 ? 25.711 -4.117 19.815 1.00 19.67 99 SER A O 1
ATOM 672 N N . ARG A 1 120 ? 26.604 -2.115 20.264 1.00 21.52 100 ARG A N 1
ATOM 673 C CA . ARG A 1 120 ? 27.807 -2.395 19.495 1.00 22.51 100 ARG A CA 1
ATOM 674 C C . ARG A 1 120 ? 27.552 -2.911 18.080 1.00 22.46 100 ARG A C 1
ATOM 675 O O . ARG A 1 120 ? 28.224 -3.829 17.597 1.00 23.72 100 ARG A O 1
ATOM 683 N N . PHE A 1 121 ? 26.575 -2.309 17.405 1.00 23.09 101 PHE A N 1
ATOM 684 C CA . PHE A 1 121 ? 26.301 -2.666 16.022 1.00 23.30 101 PHE A CA 1
ATOM 685 C C . PHE A 1 121 ? 27.580 -2.398 15.256 1.00 22.35 101 PHE A C 1
ATOM 686 O O . PHE A 1 121 ? 28.146 -1.321 15.381 1.00 23.04 101 PHE A O 1
ATOM 694 N N . PHE A 1 122 ? 28.012 -3.371 14.466 1.00 21.37 102 PHE A N 1
ATOM 695 C CA . PHE A 1 122 ? 29.264 -3.287 13.743 1.00 26.48 102 PHE A CA 1
ATOM 696 C C . PHE A 1 122 ? 29.170 -3.811 12.324 1.00 25.74 102 PHE A C 1
ATOM 697 O O . PHE A 1 122 ? 28.722 -4.922 12.085 1.00 28.08 102 PHE A O 1
ATOM 705 N N . VAL A 1 123 ? 29.610 -2.993 11.378 1.00 28.36 103 VAL A N 1
ATOM 706 C CA . VAL A 1 123 ? 29.669 -3.423 9.986 1.00 23.07 103 VAL A CA 1
ATOM 707 C C . VAL A 1 123 ? 30.983 -2.920 9.414 1.00 27.67 103 VAL A C 1
ATOM 708 O O . VAL A 1 123 ? 31.264 -1.722 9.459 1.00 33.00 103 VAL A O 1
ATOM 712 N N . ASP A 1 124 ? 31.827 -3.830 8.956 1.00 25.13 104 ASP A N 1
ATOM 713 C CA . ASP A 1 124 ? 33.073 -3.374 8.352 1.00 29.80 104 ASP A CA 1
ATOM 714 C C . ASP A 1 124 ? 32.796 -3.158 6.864 1.00 26.21 104 ASP A C 1
ATOM 715 O O . ASP A 1 124 ? 32.867 -4.103 6.081 1.00 29.55 104 ASP A O 1
ATOM 720 N N . LYS A 1 125 ? 32.461 -1.926 6.504 1.00 28.13 105 LYS A N 1
ATOM 721 C CA . LYS A 1 125 ? 32.094 -1.615 5.132 1.00 33.09 105 LYS A CA 1
ATOM 722 C C . LYS A 1 125 ? 33.204 -1.911 4.148 1.00 32.83 105 LYS A C 1
ATOM 723 O O . LYS A 1 125 ? 32.942 -2.423 3.062 1.00 34.11 105 LYS A O 1
ATOM 729 N N . ALA A 1 126 ? 34.433 -1.586 4.523 1.00 31.71 106 ALA A N 1
ATOM 730 C CA . ALA A 1 126 ? 35.569 -1.858 3.652 1.00 32.86 106 ALA A CA 1
ATOM 731 C C . ALA A 1 126 ? 35.696 -3.345 3.381 1.00 35.64 106 ALA A C 1
ATOM 732 O O . ALA A 1 126 ? 35.797 -3.769 2.235 1.00 30.98 106 ALA A O 1
ATOM 734 N N . ARG A 1 127 ? 35.676 -4.151 4.442 1.00 34.64 107 ARG A N 1
ATOM 735 C CA . ARG A 1 127 ? 35.841 -5.588 4.272 1.00 36.77 107 ARG A CA 1
ATOM 736 C C . ARG A 1 127 ? 34.644 -6.246 3.596 1.00 40.00 107 ARG A C 1
ATOM 737 O O . ARG A 1 127 ? 34.809 -7.231 2.871 1.00 36.57 107 ARG A O 1
ATOM 745 N N . ALA A 1 128 ? 33.443 -5.722 3.846 1.00 39.31 108 ALA A N 1
ATOM 746 C CA . ALA A 1 128 ? 32.238 -6.292 3.234 1.00 41.81 108 ALA A CA 1
ATOM 747 C C . ALA A 1 128 ? 32.269 -6.067 1.727 1.00 40.05 108 ALA A C 1
ATOM 748 O O . ALA A 1 128 ? 31.866 -6.926 0.943 1.00 37.76 108 ALA A O 1
ATOM 750 N N . ARG A 1 129 ? 32.748 -4.897 1.334 1.00 37.89 109 ARG A N 1
ATOM 751 C CA . ARG A 1 129 ? 32.862 -4.545 -0.076 1.00 41.83 109 ARG A CA 1
ATOM 752 C C . ARG A 1 129 ? 33.794 -5.545 -0.766 1.00 41.09 109 ARG A C 1
ATOM 753 O O . ARG A 1 129 ? 33.476 -6.099 -1.819 1.00 37.82 109 ARG A O 1
ATOM 761 N N . ALA A 1 130 ? 34.927 -5.815 -0.131 1.00 39.90 110 ALA A N 1
ATOM 762 C CA . ALA A 1 130 ? 35.910 -6.733 -0.685 1.00 40.96 110 ALA A CA 1
ATOM 763 C C . ALA A 1 130 ? 35.364 -8.146 -0.861 1.00 45.37 110 ALA A C 1
ATOM 764 O O . ALA A 1 130 ? 35.535 -8.757 -1.923 1.00 42.13 110 ALA A O 1
ATOM 766 N N . LEU A 1 131 ? 34.696 -8.661 0.170 1.00 40.50 111 LEU A N 1
ATOM 767 C CA . LEU A 1 131 ? 34.172 -10.024 0.138 1.00 42.27 111 LEU A CA 1
ATOM 768 C C . LEU A 1 131 ? 32.774 -10.192 -0.473 1.00 43.98 111 LEU A C 1
ATOM 769 O O . LEU A 1 131 ? 32.514 -11.193 -1.131 1.00 44.63 111 LEU A O 1
ATOM 774 N N . LEU A 1 132 ? 31.879 -9.234 -0.254 1.00 44.52 112 LEU A N 1
ATOM 775 C CA . LEU A 1 132 ? 30.507 -9.341 -0.753 1.00 44.77 112 LEU A CA 1
ATOM 776 C C . LEU A 1 132 ? 30.232 -8.414 -1.929 1.00 47.54 112 LEU A C 1
ATOM 777 O O . LEU A 1 132 ? 29.104 -8.333 -2.430 1.00 46.97 112 LEU A O 1
ATOM 782 N N . GLY A 1 133 ? 31.269 -7.717 -2.369 1.00 48.60 113 GLY A N 1
ATOM 783 C CA . GLY A 1 133 ? 31.110 -6.797 -3.472 1.00 50.80 113 GLY A CA 1
ATOM 784 C C . GLY A 1 133 ? 30.476 -5.511 -2.987 1.00 48.96 113 GLY A C 1
ATOM 785 O O . GLY A 1 133 ? 29.884 -5.452 -1.915 1.00 46.62 113 GLY A O 1
ATOM 786 N N . GLU A 1 134 ? 30.642 -4.462 -3.775 1.00 51.44 114 GLU A N 1
ATOM 787 C CA . GLU A 1 134 ? 30.070 -3.169 -3.460 1.00 50.85 114 GLU A CA 1
ATOM 788 C C . GLU A 1 134 ? 28.560 -3.269 -3.640 1.00 49.09 114 GLU A C 1
ATOM 789 O O . GLU A 1 134 ? 28.080 -4.123 -4.380 1.00 54.60 114 GLU A O 1
ATOM 795 N N . HIS A 1 135 ? 27.816 -2.416 -2.956 1.00 44.60 115 HIS A N 1
ATOM 796 C CA . HIS A 1 135 ? 26.365 -2.403 -3.081 1.00 44.14 115 HIS A CA 1
ATOM 797 C C . HIS A 1 135 ? 25.663 -3.586 -2.408 1.00 40.77 115 HIS A C 1
ATOM 798 O O . HIS A 1 135 ? 24.443 -3.706 -2.507 1.00 40.74 115 HIS A O 1
ATOM 805 N N . TYR A 1 136 ? 26.405 -4.488 -1.775 1.00 37.09 116 TYR A N 1
ATOM 806 C CA . TYR A 1 136 ? 25.722 -5.570 -1.073 1.00 35.12 116 TYR A CA 1
ATOM 807 C C . TYR A 1 136 ? 25.083 -4.923 0.154 1.00 37.09 116 TYR A C 1
ATOM 808 O O . TYR A 1 136 ? 25.767 -4.241 0.913 1.00 37.85 116 TYR A O 1
ATOM 817 N N . PRO A 1 137 ? 23.769 -5.116 0.370 1.00 37.49 117 PRO A N 1
ATOM 818 C CA . PRO A 1 137 ? 23.116 -4.494 1.529 1.00 35.59 117 PRO A CA 1
ATOM 819 C C . PRO A 1 137 ? 23.390 -5.166 2.869 1.00 37.25 117 PRO A C 1
ATOM 820 O O . PRO A 1 137 ? 22.455 -5.536 3.588 1.00 31.60 117 PRO A O 1
ATOM 824 N N . ILE A 1 138 ? 24.668 -5.277 3.217 1.00 33.83 118 ILE A N 1
ATOM 825 C CA . ILE A 1 138 ? 25.077 -5.945 4.449 1.00 27.82 118 ILE A CA 1
ATOM 826 C C . ILE A 1 138 ? 24.377 -5.422 5.705 1.00 28.77 118 ILE A C 1
ATOM 827 O O . ILE A 1 138 ? 24.087 -6.197 6.621 1.00 25.52 118 ILE A O 1
ATOM 832 N N . SER A 1 139 ? 24.103 -4.124 5.762 1.00 28.99 119 SER A N 1
ATOM 833 C CA . SER A 1 139 ? 23.431 -3.551 6.921 1.00 27.90 119 SER A CA 1
ATOM 834 C C . SER A 1 139 ? 21.983 -4.071 7.033 1.00 33.39 119 SER A C 1
ATOM 835 O O . SER A 1 139 ? 21.524 -4.478 8.109 1.00 23.50 119 SER A O 1
ATOM 838 N N . GLN A 1 140 ? 21.275 -4.062 5.911 1.00 27.70 120 GLN A N 1
ATOM 839 C CA . GLN A 1 140 ? 19.892 -4.540 5.904 1.00 29.77 120 GLN A CA 1
ATOM 840 C C . GLN A 1 140 ? 19.832 -6.014 6.276 1.00 27.97 120 GLN A C 1
ATOM 841 O O . GLN A 1 140 ? 18.868 -6.473 6.885 1.00 25.26 120 GLN A O 1
ATOM 847 N N . VAL A 1 141 ? 20.856 -6.756 5.878 1.00 23.75 121 VAL A N 1
ATOM 848 C CA . VAL A 1 141 ? 20.940 -8.167 6.189 1.00 25.26 121 VAL A CA 1
ATOM 849 C C . VAL A 1 141 ? 21.143 -8.340 7.691 1.00 23.08 121 VAL A C 1
ATOM 850 O O . VAL A 1 141 ? 20.587 -9.250 8.291 1.00 21.15 121 VAL A O 1
ATOM 854 N N . LEU A 1 142 ? 21.965 -7.499 8.308 1.00 21.08 122 LEU A N 1
ATOM 855 C CA . LEU A 1 142 ? 22.124 -7.636 9.768 1.00 20.90 122 LEU A CA 1
ATOM 856 C C . LEU A 1 142 ? 20.832 -7.272 10.488 1.00 20.57 122 LEU A C 1
ATOM 857 O O . LEU A 1 142 ? 20.505 -7.881 11.519 1.00 20.04 122 LEU A O 1
ATOM 862 N N . PHE A 1 143 ? 20.088 -6.291 9.968 1.00 19.37 123 PHE A N 1
ATOM 863 C CA . PHE A 1 143 ? 18.814 -5.932 10.583 1.00 19.18 123 PHE A CA 1
ATOM 864 C C . PHE A 1 143 ? 17.894 -7.164 10.514 1.00 20.68 123 PHE A C 1
ATOM 865 O O . PHE A 1 143 ? 17.234 -7.543 11.483 1.00 21.51 123 PHE A O 1
ATOM 873 N N . LEU A 1 144 ? 17.872 -7.795 9.346 1.00 22.18 124 LEU A N 1
ATOM 874 C CA . LEU A 1 144 ? 17.060 -9.002 9.166 1.00 23.12 124 LEU A CA 1
ATOM 875 C C . LEU A 1 144 ? 17.497 -10.084 10.153 1.00 22.56 124 LEU A C 1
ATOM 876 O O . LEU A 1 144 ? 16.663 -10.756 10.762 1.00 21.33 124 LEU A O 1
ATOM 881 N N . ALA A 1 145 ? 18.806 -10.268 10.298 1.00 19.65 125 ALA A N 1
ATOM 882 C CA . ALA A 1 145 ? 19.313 -11.267 11.216 1.00 21.68 125 ALA A CA 1
ATOM 883 C C . ALA A 1 145 ? 18.839 -10.974 12.645 1.00 19.57 125 ALA A C 1
ATOM 884 O O . ALA A 1 145 ? 18.510 -11.902 13.376 1.00 19.34 125 ALA A O 1
ATOM 886 N N . MET A 1 146 ? 18.836 -9.701 13.041 1.00 20.00 126 MET A N 1
ATOM 887 C CA . MET A 1 146 ? 18.391 -9.336 14.397 1.00 17.70 126 MET A CA 1
ATOM 888 C C . MET A 1 146 ? 16.937 -9.744 14.607 1.00 19.02 126 MET A C 1
ATOM 889 O O . MET A 1 146 ? 16.587 -10.288 15.665 1.00 19.54 126 MET A O 1
ATOM 894 N N . VAL A 1 147 ? 16.107 -9.519 13.587 1.00 17.79 127 VAL A N 1
ATOM 895 C CA . VAL A 1 147 ? 14.681 -9.888 13.683 1.00 20.21 127 VAL A CA 1
ATOM 896 C C . VAL A 1 147 ? 14.530 -11.412 13.754 1.00 22.53 127 VAL A C 1
ATOM 897 O O . VAL A 1 147 ? 13.806 -11.942 14.609 1.00 22.41 127 VAL A O 1
ATOM 901 N N . ASN A 1 148 ? 15.234 -12.125 12.879 1.00 19.74 128 ASN A N 1
ATOM 902 C CA . ASN A 1 148 ? 15.149 -13.576 12.852 1.00 25.12 128 ASN A CA 1
ATOM 903 C C . ASN A 1 148 ? 15.684 -14.185 14.148 1.00 25.94 128 ASN A C 1
ATOM 904 O O . ASN A 1 148 ? 15.132 -15.159 14.650 1.00 22.33 128 ASN A O 1
ATOM 909 N N . TRP A 1 149 ? 16.746 -13.607 14.688 1.00 23.04 129 TRP A N 1
ATOM 910 C CA . TRP A 1 149 ? 17.308 -14.062 15.958 1.00 22.93 129 TRP A CA 1
ATOM 911 C C . TRP A 1 149 ? 16.296 -13.783 17.083 1.00 22.30 129 TRP A C 1
ATOM 912 O O . TRP A 1 149 ? 16.056 -14.632 17.926 1.00 22.98 129 TRP A O 1
ATOM 923 N N . ALA A 1 150 ? 15.698 -12.587 17.084 1.00 21.69 130 ALA A N 1
ATOM 924 C CA . ALA A 1 150 ? 14.760 -12.232 18.140 1.00 21.07 130 ALA A CA 1
ATOM 925 C C . ALA A 1 150 ? 13.579 -13.201 18.150 1.00 21.90 130 ALA A C 1
ATOM 926 O O . ALA A 1 150 ? 13.148 -13.646 19.203 1.00 21.80 130 ALA A O 1
ATOM 928 N N . GLN A 1 151 ? 13.061 -13.523 16.978 1.00 21.96 131 GLN A N 1
ATOM 929 C CA . GLN A 1 151 ? 11.935 -14.465 16.929 1.00 24.31 131 GLN A CA 1
ATOM 930 C C . GLN A 1 151 ? 12.326 -15.817 17.484 1.00 27.16 131 GLN A C 1
ATOM 931 O O . GLN A 1 151 ? 11.528 -16.492 18.153 1.00 31.45 131 GLN A O 1
ATOM 937 N N . ASN A 1 152 ? 13.564 -16.216 17.213 1.00 24.57 132 ASN A N 1
ATOM 938 C CA . ASN A 1 152 ? 14.062 -17.494 17.688 1.00 27.03 132 ASN A CA 1
ATOM 939 C C . ASN A 1 152 ? 14.342 -17.452 19.188 1.00 24.09 132 ASN A C 1
ATOM 940 O O . ASN A 1 152 ? 14.565 -18.484 19.824 1.00 27.80 132 ASN A O 1
ATOM 945 N N . ASN A 1 153 ? 14.293 -16.259 19.773 1.00 22.69 133 ASN A N 1
ATOM 946 C CA . ASN A 1 153 ? 14.607 -16.125 21.177 1.00 21.52 133 ASN A CA 1
ATOM 947 C C . ASN A 1 153 ? 13.495 -15.537 22.040 1.00 22.09 133 ASN A C 1
ATOM 948 O O . ASN A 1 153 ? 13.716 -15.108 23.177 1.00 23.79 133 ASN A O 1
ATOM 953 N N . ALA A 1 154 ? 12.290 -15.527 21.496 1.00 20.73 134 ALA A N 1
ATOM 954 C CA . ALA A 1 154 ? 11.126 -15.052 22.241 1.00 24.58 134 ALA A CA 1
ATOM 955 C C . ALA A 1 154 ? 11.154 -13.575 22.612 1.00 26.37 134 ALA A C 1
ATOM 956 O O . ALA A 1 154 ? 10.724 -13.217 23.716 1.00 23.63 134 ALA A O 1
ATOM 958 N N . TYR A 1 155 ? 11.667 -12.730 21.712 1.00 22.75 135 TYR A N 1
ATOM 959 C CA . TYR A 1 155 ? 11.652 -11.276 21.906 1.00 21.39 135 TYR A CA 1
ATOM 960 C C . TYR A 1 155 ? 10.818 -10.660 20.802 1.00 22.87 135 TYR A C 1
ATOM 961 O O . TYR A 1 155 ? 11.123 -10.838 19.617 1.00 24.26 135 TYR A O 1
ATOM 970 N N . GLY A 1 156 ? 9.768 -9.941 21.179 1.00 21.24 136 GLY A N 1
ATOM 971 C CA . GLY A 1 156 ? 8.910 -9.341 20.172 1.00 23.51 136 GLY A CA 1
ATOM 972 C C . GLY A 1 156 ? 9.473 -8.040 19.618 1.00 25.82 136 GLY A C 1
ATOM 973 O O . GLY A 1 156 ? 9.061 -7.554 18.555 1.00 22.03 136 GLY A O 1
ATOM 974 N N . ASN A 1 157 ? 10.419 -7.466 20.355 1.00 22.81 137 ASN A N 1
ATOM 975 C CA . ASN A 1 157 ? 11.068 -6.229 19.939 1.00 25.36 137 ASN A CA 1
ATOM 976 C C . ASN A 1 157 ? 12.442 -6.186 20.587 1.00 21.95 137 ASN A C 1
ATOM 977 O O . ASN A 1 157 ? 12.732 -6.961 21.506 1.00 21.06 137 ASN A O 1
ATOM 982 N N . ILE A 1 158 ? 13.272 -5.264 20.119 1.00 19.99 138 ILE A N 1
ATOM 983 C CA . ILE A 1 158 ? 14.621 -5.108 20.649 1.00 18.20 138 ILE A CA 1
ATOM 984 C C . ILE A 1 158 ? 14.792 -3.655 21.076 1.00 19.25 138 ILE A C 1
ATOM 985 O O . ILE A 1 158 ? 14.381 -2.767 20.340 1.00 18.54 138 ILE A O 1
ATOM 990 N N . TYR A 1 159 ? 15.351 -3.417 22.254 1.00 16.94 139 TYR A N 1
ATOM 991 C CA . TYR A 1 159 ? 15.631 -2.029 22.697 1.00 18.02 139 TYR A CA 1
ATOM 992 C C . TYR A 1 159 ? 17.044 -1.639 22.285 1.00 22.27 139 TYR A C 1
ATOM 993 O O . TYR A 1 159 ? 17.933 -2.470 22.271 1.00 18.20 139 TYR A O 1
ATOM 1002 N N . THR A 1 160 ? 17.276 -0.374 21.946 1.00 19.14 140 THR A N 1
ATOM 1003 C CA . THR A 1 160 ? 18.654 -0.005 21.580 1.00 18.95 140 THR A CA 1
ATOM 1004 C C . THR A 1 160 ? 18.853 1.486 21.668 1.00 20.13 140 THR A C 1
ATOM 1005 O O . THR A 1 160 ? 17.886 2.249 21.637 1.00 18.16 140 THR A O 1
ATOM 1009 N N . ILE A 1 161 ? 20.108 1.889 21.861 1.00 20.38 141 ILE A N 1
ATOM 1010 C CA . ILE A 1 161 ? 20.446 3.313 21.914 1.00 22.87 141 ILE A CA 1
ATOM 1011 C C . ILE A 1 161 ? 21.292 3.597 20.709 1.00 21.49 141 ILE A C 1
ATOM 1012 O O . ILE A 1 161 ? 22.336 2.967 20.530 1.00 21.32 141 ILE A O 1
ATOM 1017 N N . VAL A 1 162 ? 20.885 4.556 19.884 1.00 20.31 142 VAL A N 1
ATOM 1018 C CA . VAL A 1 162 ? 21.647 4.837 18.695 1.00 18.69 142 VAL A CA 1
ATOM 1019 C C . VAL A 1 162 ? 21.976 6.317 18.535 1.00 19.77 142 VAL A C 1
ATOM 1020 O O . VAL A 1 162 ? 21.357 7.183 19.149 1.00 24.11 142 VAL A O 1
ATOM 1024 N N . SER A 1 163 ? 22.997 6.557 17.734 1.00 23.85 143 SER A N 1
ATOM 1025 C CA . SER A 1 163 ? 23.383 7.920 17.392 1.00 27.96 143 SER A CA 1
ATOM 1026 C C . SER A 1 163 ? 22.374 8.468 16.378 1.00 28.48 143 SER A C 1
ATOM 1027 O O . SER A 1 163 ? 21.604 7.729 15.757 1.00 23.48 143 SER A O 1
ATOM 1030 N N . ARG A 1 164 ? 22.439 9.773 16.177 1.00 29.13 144 ARG A N 1
ATOM 1031 C CA . ARG A 1 164 ? 21.568 10.450 15.238 1.00 29.98 144 ARG A CA 1
ATOM 1032 C C . ARG A 1 164 ? 21.785 9.881 13.839 1.00 25.06 144 ARG A C 1
ATOM 1033 O O . ARG A 1 164 ? 20.840 9.663 13.088 1.00 27.44 144 ARG A O 1
ATOM 1041 N N . ALA A 1 165 ? 23.043 9.622 13.497 1.00 29.26 145 ALA A N 1
ATOM 1042 C CA . ALA A 1 165 ? 23.388 9.087 12.192 1.00 28.40 145 ALA A CA 1
ATOM 1043 C C . ALA A 1 165 ? 22.751 7.735 11.970 1.00 29.51 145 ALA A C 1
ATOM 1044 O O . ALA A 1 165 ? 22.189 7.462 10.903 1.00 28.72 145 ALA A O 1
ATOM 1046 N N . MET A 1 166 ? 22.840 6.886 12.989 1.00 26.24 146 MET A N 1
ATOM 1047 C CA . MET A 1 166 ? 22.268 5.551 12.914 1.00 25.63 146 MET A CA 1
ATOM 1048 C C . MET A 1 166 ? 20.730 5.627 12.870 1.00 25.29 146 MET A C 1
ATOM 1049 O O . MET A 1 166 ? 20.085 4.841 12.172 1.00 25.24 146 MET A O 1
ATOM 1054 N N . LEU A 1 167 ? 20.146 6.577 13.590 1.00 24.96 147 LEU A N 1
ATOM 1055 C CA . LEU A 1 167 ? 18.698 6.746 13.545 1.00 24.05 147 LEU A CA 1
ATOM 1056 C C . LEU A 1 167 ? 18.306 7.051 12.100 1.00 25.66 147 LEU A C 1
ATOM 1057 O O . LEU A 1 167 ? 17.333 6.503 11.593 1.00 26.92 147 LEU A O 1
ATOM 1062 N N . LYS A 1 168 ? 19.082 7.898 11.420 1.00 26.29 148 LYS A N 1
ATOM 1063 C CA . LYS A 1 168 ? 18.765 8.206 10.024 1.00 29.75 148 LYS A CA 1
ATOM 1064 C C . LYS A 1 168 ? 18.814 6.937 9.161 1.00 31.49 148 LYS A C 1
ATOM 1065 O O . LYS A 1 168 ? 17.939 6.711 8.312 1.00 33.62 148 LYS A O 1
ATOM 1071 N N . ILE A 1 169 ? 19.826 6.102 9.389 1.00 30.21 149 ILE A N 1
ATOM 1072 C CA . ILE A 1 169 ? 19.968 4.857 8.653 1.00 29.36 149 ILE A CA 1
ATOM 1073 C C . ILE A 1 169 ? 18.744 3.968 8.874 1.00 32.22 149 ILE A C 1
ATOM 1074 O O . ILE A 1 169 ? 18.105 3.514 7.923 1.00 29.22 149 ILE A O 1
ATOM 1079 N N . LEU A 1 170 ? 18.406 3.741 10.140 1.00 29.00 150 LEU A N 1
ATOM 1080 C CA . LEU A 1 170 ? 17.270 2.901 10.474 1.00 27.58 150 LEU A CA 1
ATOM 1081 C C . LEU A 1 170 ? 15.983 3.437 9.886 1.00 29.64 150 LEU A C 1
ATOM 1082 O O . LEU A 1 170 ? 15.146 2.681 9.390 1.00 30.92 150 LEU A O 1
ATOM 1087 N N . THR A 1 171 ? 15.831 4.749 9.926 1.00 28.91 151 THR A N 1
ATOM 1088 C CA . THR A 1 171 ? 14.606 5.339 9.422 1.00 31.09 151 THR A CA 1
ATOM 1089 C C . THR A 1 171 ? 14.472 5.097 7.923 1.00 34.52 151 THR A C 1
ATOM 1090 O O . THR A 1 171 ? 13.372 4.774 7.432 1.00 32.19 151 THR A O 1
ATOM 1094 N N . ARG A 1 172 ? 15.594 5.217 7.215 1.00 38.91 152 ARG A N 1
ATOM 1095 C CA . ARG A 1 172 ? 15.652 5.003 5.766 1.00 41.67 152 ARG A CA 1
ATOM 1096 C C . ARG A 1 172 ? 15.538 3.522 5.397 1.00 41.16 152 ARG A C 1
ATOM 1097 O O . ARG A 1 172 ? 15.215 3.181 4.253 1.00 39.18 152 ARG A O 1
ATOM 1105 N N . SER A 1 173 ? 15.803 2.637 6.354 1.00 36.31 153 SER A N 1
ATOM 1106 C CA . SER A 1 173 ? 15.734 1.207 6.081 1.00 34.45 153 SER A CA 1
ATOM 1107 C C . SER A 1 173 ? 14.310 0.699 5.879 1.00 35.22 153 SER A C 1
ATOM 1108 O O . SER A 1 173 ? 14.111 -0.378 5.317 1.00 34.39 153 SER A O 1
ATOM 1111 N N . GLY A 1 174 ? 13.320 1.459 6.328 1.00 32.57 154 GLY A N 1
ATOM 1112 C CA . GLY A 1 174 ? 11.955 0.981 6.204 1.00 35.27 154 GLY A CA 1
ATOM 1113 C C . GLY A 1 174 ? 11.536 0.262 7.478 1.00 35.90 154 GLY A C 1
ATOM 1114 O O . GLY A 1 174 ? 10.342 0.169 7.795 1.00 38.65 154 GLY A O 1
ATOM 1115 N N . TRP A 1 175 ? 12.512 -0.261 8.219 1.00 28.65 155 TRP A N 1
ATOM 1116 C CA . TRP A 1 175 ? 12.199 -0.927 9.484 1.00 25.59 155 TRP A CA 1
ATOM 1117 C C . TRP A 1 175 ? 11.389 0.069 10.312 1.00 27.17 155 TRP A C 1
ATOM 1118 O O . TRP A 1 175 ? 11.828 1.220 10.502 1.00 30.61 155 TRP A O 1
ATOM 1129 N N . GLN A 1 176 ? 10.222 -0.359 10.802 1.00 25.89 156 GLN A N 1
ATOM 1130 C CA . GLN A 1 176 ? 9.324 0.536 11.545 1.00 29.43 156 GLN A CA 1
ATOM 1131 C C . GLN A 1 176 ? 9.736 0.739 12.991 1.00 26.18 156 GLN A C 1
ATOM 1132 O O . GLN A 1 176 ? 8.992 0.427 13.919 1.00 25.48 156 GLN A O 1
ATOM 1138 N N . ILE A 1 177 ? 10.923 1.303 13.166 1.00 28.24 157 ILE A N 1
ATOM 1139 C CA . ILE A 1 177 ? 11.444 1.547 14.487 1.00 28.67 157 ILE A CA 1
ATOM 1140 C C . ILE A 1 177 ? 10.633 2.624 15.188 1.00 30.90 157 ILE A C 1
ATOM 1141 O O . ILE A 1 177 ? 9.943 3.427 14.546 1.00 31.99 157 ILE A O 1
ATOM 1146 N N . LYS A 1 178 ? 10.679 2.617 16.506 1.00 26.03 158 LYS A N 1
ATOM 1147 C CA . LYS A 1 178 ? 9.950 3.590 17.304 1.00 27.74 158 LYS A CA 1
ATOM 1148 C C . LYS A 1 178 ? 10.872 4.286 18.294 1.00 30.55 158 LYS A C 1
ATOM 1149 O O . LYS A 1 178 ? 11.531 3.638 19.109 1.00 24.32 158 LYS A O 1
ATOM 1155 N N . VAL A 1 179 ? 10.904 5.608 18.226 1.00 27.87 159 VAL A N 1
ATOM 1156 C CA . VAL A 1 179 ? 11.717 6.372 19.151 1.00 28.82 159 VAL A CA 1
ATOM 1157 C C . VAL A 1 179 ? 10.987 6.503 20.475 1.00 30.50 159 VAL A C 1
ATOM 1158 O O . VAL A 1 179 ? 9.848 7.019 20.558 1.00 31.28 159 VAL A O 1
ATOM 1162 N N . ILE A 1 180 ? 11.616 5.978 21.518 1.00 26.85 160 ILE A N 1
ATOM 1163 C CA . ILE A 1 180 ? 11.052 6.040 22.849 1.00 31.08 160 ILE A CA 1
ATOM 1164 C C . ILE A 1 180 ? 11.450 7.362 23.473 1.00 35.34 160 ILE A C 1
ATOM 1165 O O . ILE A 1 180 ? 10.625 8.048 24.084 1.00 31.70 160 ILE A O 1
ATOM 1170 N N . LYS A 1 181 ? 12.717 7.734 23.306 1.00 29.01 161 LYS A N 1
ATOM 1171 C CA . LYS A 1 181 ? 13.175 9.001 23.849 1.00 30.92 161 LYS A CA 1
ATOM 1172 C C . LYS A 1 181 ? 14.425 9.513 23.173 1.00 32.40 161 LYS A C 1
ATOM 1173 O O . LYS A 1 181 ? 15.344 8.753 22.856 1.00 28.63 161 LYS A O 1
ATOM 1179 N N . GLU A 1 182 ? 14.432 10.820 22.930 1.00 30.58 162 GLU A N 1
ATOM 1180 C CA . GLU A 1 182 ? 15.571 11.496 22.332 1.00 31.02 162 GLU A CA 1
ATOM 1181 C C . GLU A 1 182 ? 16.311 12.144 23.484 1.00 33.89 162 GLU A C 1
ATOM 1182 O O . GLU A 1 182 ? 15.690 12.794 24.336 1.00 34.74 162 GLU A O 1
ATOM 1188 N N . ALA A 1 183 ? 17.621 11.942 23.546 1.00 32.26 163 ALA A N 1
ATOM 1189 C CA . ALA A 1 183 ? 18.388 12.513 24.644 1.00 36.58 163 ALA A CA 1
ATOM 1190 C C . ALA A 1 183 ? 19.586 13.272 24.123 1.00 30.63 163 ALA A C 1
ATOM 1191 O O . ALA A 1 183 ? 20.021 13.085 22.995 1.00 34.24 163 ALA A O 1
ATOM 1193 N N . PHE A 1 184 ? 20.102 14.180 24.939 1.00 45.27 164 PHE A N 1
ATOM 1194 C CA . PHE A 1 184 ? 21.260 14.935 24.506 1.00 46.73 164 PHE A CA 1
ATOM 1195 C C . PHE A 1 184 ? 22.485 14.421 25.213 1.00 49.85 164 PHE A C 1
ATOM 1196 O O . PHE A 1 184 ? 22.674 14.695 26.401 1.00 50.77 164 PHE A O 1
ATOM 1204 N N . LEU A 1 185 ? 23.285 13.631 24.497 1.00 46.47 165 LEU A N 1
ATOM 1205 C CA . LEU A 1 185 ? 24.518 13.112 25.055 1.00 47.61 165 LEU A CA 1
ATOM 1206 C C . LEU A 1 185 ? 25.352 14.320 25.474 1.00 50.02 165 LEU A C 1
ATOM 1207 O O . LEU A 1 185 ? 25.846 14.401 26.598 1.00 54.06 165 LEU A O 1
ATOM 1212 N N . THR A 1 186 ? 25.481 15.271 24.557 1.00 52.16 166 THR A N 1
ATOM 1213 C CA . THR A 1 186 ? 26.210 16.510 24.819 1.00 51.43 166 THR A CA 1
ATOM 1214 C C . THR A 1 186 ? 25.343 17.674 24.354 1.00 54.45 166 THR A C 1
ATOM 1215 O O . THR A 1 186 ? 24.149 17.503 24.104 1.00 51.70 166 THR A O 1
ATOM 1219 N N . GLU A 1 187 ? 25.932 18.858 24.239 1.00 55.79 167 GLU A N 1
ATOM 1220 C CA . GLU A 1 187 ? 25.174 20.013 23.784 1.00 55.18 167 GLU A CA 1
ATOM 1221 C C . GLU A 1 187 ? 24.702 19.810 22.345 1.00 52.81 167 GLU A C 1
ATOM 1222 O O . GLU A 1 187 ? 23.556 20.121 22.018 1.00 50.46 167 GLU A O 1
ATOM 1228 N N . LYS A 1 188 ? 25.577 19.271 21.496 1.00 50.29 168 LYS A N 1
ATOM 1229 C CA . LYS A 1 188 ? 25.239 19.064 20.090 1.00 51.09 168 LYS A CA 1
ATOM 1230 C C . LYS A 1 188 ? 25.095 17.591 19.681 1.00 49.49 168 LYS A C 1
ATOM 1231 O O . LYS A 1 188 ? 24.810 17.305 18.515 1.00 47.10 168 LYS A O 1
ATOM 1233 N N . GLU A 1 189 ? 25.286 16.670 20.625 1.00 44.80 169 GLU A N 1
ATOM 1234 C CA . GLU A 1 189 ? 25.198 15.233 20.347 1.00 46.72 169 GLU A CA 1
ATOM 1235 C C . GLU A 1 189 ? 23.881 14.617 20.802 1.00 42.02 169 GLU A C 1
ATOM 1236 O O . GLU A 1 189 ? 23.645 14.499 21.996 1.00 41.77 169 GLU A O 1
ATOM 1242 N N . ARG A 1 190 ? 23.035 14.206 19.860 1.00 36.87 170 ARG A N 1
ATOM 1243 C CA . ARG A 1 190 ? 21.765 13.590 20.228 1.00 34.75 170 ARG A CA 1
ATOM 1244 C C . ARG A 1 190 ? 21.794 12.079 20.038 1.00 29.87 170 ARG A C 1
ATOM 1245 O O . ARG A 1 190 ? 22.334 11.565 19.043 1.00 29.15 170 ARG A O 1
ATOM 1253 N N . ILE A 1 191 ? 21.228 11.381 21.015 1.00 30.16 171 ILE A N 1
ATOM 1254 C CA . ILE A 1 191 ? 21.141 9.929 20.963 1.00 27.00 171 ILE A CA 1
ATOM 1255 C C . ILE A 1 191 ? 19.692 9.537 21.201 1.00 26.57 171 ILE A C 1
ATOM 1256 O O . ILE A 1 191 ? 18.899 10.317 21.745 1.00 27.00 171 ILE A O 1
ATOM 1261 N N . TYR A 1 192 ? 19.328 8.325 20.812 1.00 24.21 172 TYR A N 1
ATOM 1262 C CA . TYR A 1 192 ? 17.936 7.958 20.920 1.00 21.65 172 TYR A CA 1
ATOM 1263 C C . TYR A 1 192 ? 17.747 6.551 21.423 1.00 20.68 172 TYR A C 1
ATOM 1264 O O . TYR A 1 192 ? 18.472 5.660 21.003 1.00 22.68 172 TYR A O 1
ATOM 1273 N N . LEU A 1 193 ? 16.767 6.392 22.302 1.00 22.06 173 LEU A N 1
ATOM 1274 C CA . LEU A 1 193 ? 16.362 5.092 22.815 1.00 20.55 173 LEU A CA 1
ATOM 1275 C C . LEU A 1 193 ? 15.232 4.623 21.891 1.00 25.11 173 LEU A C 1
ATOM 1276 O O . LEU A 1 193 ? 14.224 5.311 21.737 1.00 24.39 173 LEU A O 1
ATOM 1281 N N . LEU A 1 194 ? 15.393 3.463 21.271 1.00 20.78 174 LEU A N 1
ATOM 1282 C CA . LEU A 1 194 ? 14.392 2.971 20.343 1.00 18.86 174 LEU A CA 1
ATOM 1283 C C . LEU A 1 194 ? 13.958 1.567 20.641 1.00 23.28 174 LEU A C 1
ATOM 1284 O O . LEU A 1 194 ? 14.653 0.840 21.341 1.00 23.01 174 LEU A O 1
ATOM 1289 N N . THR A 1 195 ? 12.803 1.199 20.083 1.00 17.19 175 THR A N 1
ATOM 1290 C CA . THR A 1 195 ? 12.424 -0.205 20.097 1.00 19.86 175 THR A CA 1
ATOM 1291 C C . THR A 1 195 ? 12.402 -0.566 18.613 1.00 26.17 175 THR A C 1
ATOM 1292 O O . THR A 1 195 ? 11.961 0.241 17.767 1.00 23.58 175 THR A O 1
ATOM 1296 N N . LEU A 1 196 ? 12.964 -1.729 18.296 1.00 20.32 176 LEU A N 1
ATOM 1297 C CA . LEU A 1 196 ? 13.028 -2.248 16.944 1.00 20.37 176 LEU A CA 1
ATOM 1298 C C . LEU A 1 196 ? 12.036 -3.419 16.924 1.00 24.54 176 LEU A C 1
ATOM 1299 O O . LEU A 1 196 ? 12.185 -4.361 17.694 1.00 22.95 176 LEU A O 1
ATOM 1304 N N . PRO A 1 197 ? 11.009 -3.355 16.065 1.00 24.27 177 PRO A N 1
ATOM 1305 C CA . PRO A 1 197 ? 10.024 -4.439 16.016 1.00 24.62 177 PRO A CA 1
ATOM 1306 C C . PRO A 1 197 ? 10.536 -5.698 15.344 1.00 18.81 177 PRO A C 1
ATOM 1307 O O . PRO A 1 197 ? 11.199 -5.643 14.304 1.00 23.38 177 PRO A O 1
ATOM 1311 N N . ALA A 1 198 ? 10.208 -6.844 15.940 1.00 20.37 178 ALA A N 1
ATOM 1312 C CA . ALA A 1 198 ? 10.637 -8.132 15.421 1.00 20.53 178 ALA A CA 1
ATOM 1313 C C . ALA A 1 198 ? 9.435 -9.064 15.188 1.00 24.06 178 ALA A C 1
ATOM 1314 O O . ALA A 1 198 ? 9.521 -10.281 15.411 1.00 23.93 178 ALA A O 1
ATOM 1316 N N . GLY A 1 199 ? 8.327 -8.491 14.727 1.00 25.59 179 GLY A N 1
ATOM 1317 C CA . GLY A 1 199 ? 7.139 -9.303 14.453 1.00 28.76 179 GLY A CA 1
ATOM 1318 C C . GLY A 1 199 ? 7.206 -9.917 13.062 1.00 30.09 179 GLY A C 1
ATOM 1319 O O . GLY A 1 199 ? 8.185 -9.705 12.330 1.00 26.93 179 GLY A O 1
ATOM 1320 N N . GLN A 1 200 ? 6.187 -10.692 12.679 1.00 30.03 180 GLN A N 1
ATOM 1321 C CA . GLN A 1 200 ? 6.213 -11.312 11.356 1.00 27.94 180 GLN A CA 1
ATOM 1322 C C . GLN A 1 200 ? 6.242 -10.276 10.242 1.00 25.56 180 GLN A C 1
ATOM 1323 O O . GLN A 1 200 ? 6.935 -10.471 9.243 1.00 29.91 180 GLN A O 1
ATOM 1329 N N . ASP A 1 201 ? 5.517 -9.173 10.398 1.00 26.66 181 ASP A N 1
ATOM 1330 C CA . ASP A 1 201 ? 5.510 -8.146 9.345 1.00 29.82 181 ASP A CA 1
ATOM 1331 C C . ASP A 1 201 ? 6.894 -7.564 9.127 1.00 32.09 181 ASP A C 1
ATOM 1332 O O . ASP A 1 201 ? 7.259 -7.196 8.017 1.00 27.63 181 ASP A O 1
ATOM 1337 N N . ASP A 1 202 ? 7.652 -7.454 10.208 1.00 28.37 182 ASP A N 1
ATOM 1338 C CA . ASP A 1 202 ? 8.992 -6.892 10.138 1.00 24.59 182 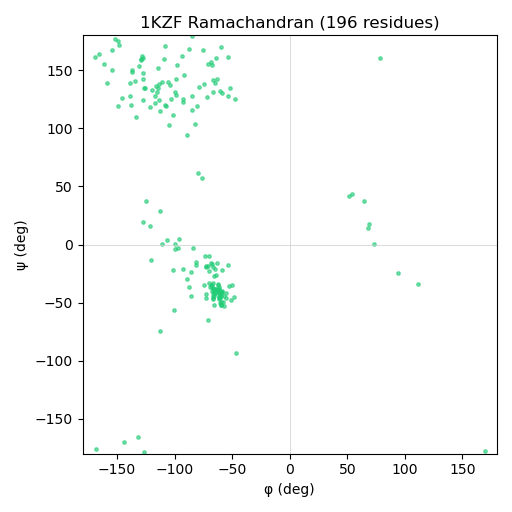ASP A CA 1
ATOM 1339 C C 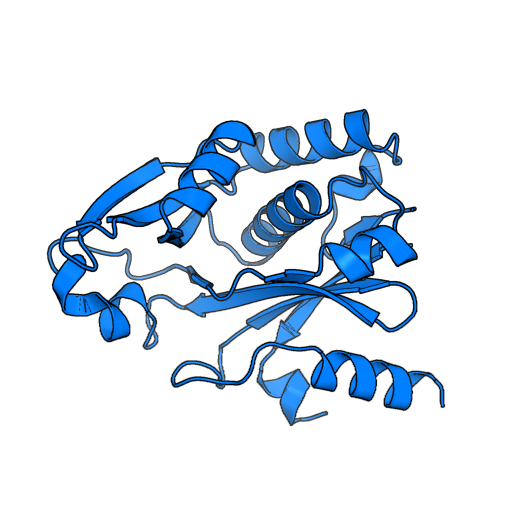. ASP A 1 202 ? 9.935 -7.877 9.474 1.00 22.76 182 ASP A C 1
ATOM 1340 O O . ASP A 1 202 ? 10.738 -7.504 8.632 1.00 23.27 182 ASP A O 1
ATOM 1345 N N . LYS A 1 203 ? 9.812 -9.151 9.831 1.00 22.92 183 LYS A N 1
ATOM 1346 C CA . LYS A 1 203 ? 10.632 -10.190 9.225 1.00 23.05 183 LYS A CA 1
ATOM 1347 C C . LYS A 1 203 ? 10.361 -10.269 7.715 1.00 31.87 183 LYS A C 1
ATOM 1348 O O . LYS A 1 203 ? 11.285 -10.448 6.909 1.00 28.46 183 LYS A O 1
ATOM 1354 N N . GLN A 1 204 ? 9.098 -10.115 7.322 1.00 29.34 184 GLN A N 1
ATOM 1355 C CA . GLN A 1 204 ? 8.770 -10.185 5.898 1.00 33.44 184 GLN A CA 1
ATOM 1356 C C . GLN A 1 204 ? 9.211 -8.924 5.193 1.00 30.47 184 GLN A C 1
ATOM 1357 O O . GLN A 1 204 ? 9.649 -8.959 4.047 1.00 30.97 184 GLN A O 1
ATOM 1363 N N . GLN A 1 205 ? 9.121 -7.807 5.898 1.00 33.26 185 GLN A N 1
ATOM 1364 C CA . GLN A 1 205 ? 9.501 -6.537 5.321 1.00 30.16 185 GLN A CA 1
ATOM 1365 C C . GLN A 1 205 ? 10.990 -6.484 5.029 1.00 34.00 185 GLN A C 1
ATOM 1366 O O . GLN A 1 205 ? 11.405 -6.140 3.904 1.00 26.83 185 GLN A O 1
ATOM 1372 N N . LEU A 1 206 ? 11.803 -6.795 6.045 1.00 30.28 186 LEU A N 1
ATOM 1373 C CA . LEU A 1 206 ? 13.253 -6.785 5.872 1.00 29.30 186 LEU A CA 1
ATOM 1374 C C . LEU A 1 206 ? 13.683 -7.888 4.917 1.00 27.78 186 LEU A C 1
ATOM 1375 O O . LEU A 1 206 ? 14.553 -7.680 4.074 1.00 30.99 186 LEU A O 1
ATOM 1380 N N . GLY A 1 207 ? 13.074 -9.058 5.060 1.00 27.54 187 GLY A N 1
ATOM 1381 C CA . GLY A 1 207 ? 13.400 -10.180 4.194 1.00 30.52 187 GLY A CA 1
ATOM 1382 C C . GLY A 1 207 ? 13.099 -9.883 2.728 1.00 31.74 187 GLY A C 1
ATOM 1383 O O . GLY A 1 207 ? 13.896 -10.217 1.839 1.00 28.80 187 GLY A O 1
ATOM 1384 N N . GLY A 1 208 ? 11.964 -9.230 2.486 1.00 30.79 188 GLY A N 1
ATOM 1385 C CA . GLY A 1 208 ? 11.569 -8.892 1.125 1.00 33.60 188 GLY A CA 1
ATOM 1386 C C . GLY A 1 208 ? 12.518 -7.891 0.510 1.00 33.62 188 GLY A C 1
ATOM 1387 O O . GLY A 1 208 ? 12.851 -7.968 -0.666 1.00 36.32 188 GLY A O 1
ATOM 1388 N N . ASP A 1 209 ? 12.974 -6.944 1.321 1.00 35.87 189 ASP A N 1
ATOM 1389 C CA . ASP A 1 209 ? 13.908 -5.933 0.847 1.00 36.92 189 ASP A CA 1
ATOM 1390 C C . ASP A 1 209 ? 15.244 -6.578 0.448 1.00 36.83 189 ASP A C 1
ATOM 1391 O O . ASP A 1 209 ? 15.831 -6.231 -0.577 1.00 35.50 189 ASP A O 1
ATOM 1396 N N . VAL A 1 210 ? 15.715 -7.522 1.257 1.00 31.83 190 VAL A N 1
ATOM 1397 C CA . VAL A 1 210 ? 16.963 -8.223 0.978 1.00 28.85 190 VAL A CA 1
ATOM 1398 C C . VAL A 1 210 ? 16.833 -9.070 -0.282 1.00 33.70 190 VAL A C 1
ATOM 1399 O O . VAL A 1 210 ? 17.730 -9.096 -1.135 1.00 32.60 190 VAL A O 1
ATOM 1403 N N . VAL A 1 211 ? 15.719 -9.780 -0.409 1.00 33.88 191 VAL A N 1
ATOM 1404 C CA . VAL A 1 211 ? 15.537 -10.606 -1.594 1.00 32.91 191 VAL A CA 1
ATOM 1405 C C . VAL A 1 211 ? 15.577 -9.752 -2.865 1.00 31.41 191 VAL A C 1
ATOM 1406 O O . VAL A 1 211 ? 16.356 -10.019 -3.784 1.00 34.05 191 VAL A O 1
ATOM 1410 N N . SER A 1 212 ? 14.774 -8.700 -2.907 1.00 38.79 192 SER A N 1
ATOM 1411 C CA . SER A 1 212 ? 14.738 -7.871 -4.105 1.00 42.58 192 SER A CA 1
ATOM 1412 C C . SER A 1 212 ? 16.044 -7.118 -4.374 1.00 44.81 192 SER A C 1
ATOM 1413 O O . SER A 1 212 ? 16.277 -6.688 -5.502 1.00 46.24 192 SER A O 1
ATOM 1416 N N . ARG A 1 213 ? 16.894 -6.956 -3.363 1.00 42.76 193 ARG A N 1
ATOM 1417 C CA . ARG A 1 213 ? 18.160 -6.244 -3.558 1.00 44.09 193 ARG A CA 1
ATOM 1418 C C . ARG A 1 213 ? 19.306 -7.179 -3.901 1.00 45.83 193 ARG A C 1
ATOM 1419 O O . ARG A 1 213 ? 20.315 -6.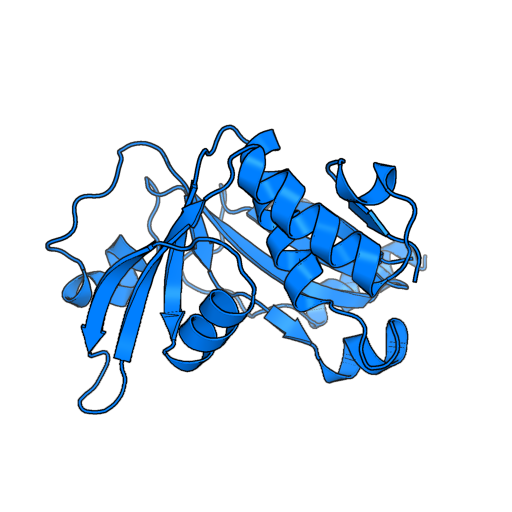746 -4.463 1.00 49.71 193 ARG A O 1
ATOM 1427 N N . THR A 1 214 ? 19.170 -8.455 -3.566 1.00 43.03 194 THR A N 1
ATOM 1428 C CA . THR A 1 214 ? 20.252 -9.394 -3.837 1.00 41.88 194 THR A CA 1
ATOM 1429 C C . THR A 1 214 ? 19.827 -10.524 -4.753 1.00 40.94 194 THR A C 1
ATOM 1430 O O . THR A 1 214 ? 20.674 -11.261 -5.255 1.00 43.84 194 THR A O 1
ATOM 1434 N N . GLY A 1 215 ? 18.522 -10.672 -4.950 1.00 42.52 195 GLY A N 1
ATOM 1435 C CA . GLY A 1 215 ? 18.025 -11.735 -5.807 1.00 42.07 195 GLY A CA 1
ATOM 1436 C C . GLY A 1 215 ? 18.245 -13.121 -5.229 1.00 44.63 195 GLY A C 1
ATOM 1437 O O . GLY A 1 215 ? 18.134 -14.127 -5.937 1.00 40.60 195 GLY A O 1
ATOM 1438 N N . CYS A 1 216 ? 18.568 -13.178 -3.939 1.00 38.48 196 CYS A N 1
ATOM 1439 C CA . CYS A 1 216 ? 18.787 -14.456 -3.274 1.00 37.53 196 CYS A CA 1
ATOM 1440 C C . CYS A 1 216 ? 17.488 -15.254 -3.263 1.00 37.01 196 CYS A C 1
ATOM 1441 O O . CYS A 1 216 ? 16.399 -14.697 -3.446 1.00 39.79 196 CYS A O 1
ATOM 1444 N N . PRO A 1 217 ? 17.587 -16.571 -3.060 1.00 39.71 197 PRO A N 1
ATOM 1445 C CA . PRO A 1 217 ? 16.391 -17.414 -3.021 1.00 38.50 197 PRO A CA 1
ATOM 1446 C C . PRO A 1 217 ? 15.511 -16.922 -1.857 1.00 38.72 197 PRO A C 1
ATOM 1447 O O . PRO A 1 217 ? 16.001 -16.715 -0.743 1.00 34.09 197 PRO A O 1
ATOM 1451 N N . PRO A 1 218 ? 14.209 -16.735 -2.100 1.00 36.27 198 PRO A N 1
ATOM 1452 C CA . PRO A 1 218 ? 13.259 -16.262 -1.089 1.00 35.67 198 PRO A CA 1
ATOM 1453 C C . PRO A 1 218 ? 13.267 -16.997 0.257 1.00 38.47 198 PRO A C 1
ATOM 1454 O O . PRO A 1 218 ? 13.043 -16.383 1.309 1.00 32.02 198 PRO A O 1
ATOM 1458 N N . VAL A 1 219 ? 13.518 -18.303 0.233 1.00 34.82 199 VAL A N 1
ATOM 1459 C CA . VAL A 1 219 ? 13.531 -19.076 1.476 1.00 36.10 199 VAL A CA 1
ATOM 1460 C C . VAL A 1 219 ? 14.774 -18.768 2.316 1.00 34.82 199 VAL A C 1
ATOM 1461 O O . VAL A 1 219 ? 14.796 -19.025 3.523 1.00 32.21 199 VAL A O 1
ATOM 1465 N N . ALA A 1 220 ? 15.793 -18.204 1.674 1.00 35.31 200 ALA A N 1
ATOM 1466 C CA . ALA A 1 220 ? 17.056 -17.890 2.353 1.00 34.67 200 ALA A CA 1
ATOM 1467 C C . ALA A 1 220 ? 16.915 -16.841 3.458 1.00 34.66 200 ALA A C 1
ATOM 1468 O O . ALA A 1 220 ? 17.725 -16.819 4.399 1.00 34.69 200 ALA A O 1
ATOM 1470 N N . VAL A 1 221 ? 15.914 -15.971 3.358 1.00 30.58 201 VAL A N 1
ATOM 1471 C CA . VAL A 1 221 ? 15.740 -14.917 4.365 1.00 28.59 201 VAL A CA 1
ATOM 1472 C C . VAL A 1 221 ? 14.743 -15.282 5.459 1.00 30.81 201 VAL A C 1
ATOM 1473 O O . VAL A 1 221 ? 14.436 -14.465 6.346 1.00 27.86 201 VAL A O 1
ATOM 1477 N N . THR A 1 222 ? 14.245 -16.509 5.419 1.00 31.64 202 THR A N 1
ATOM 1478 C CA . THR A 1 222 ? 13.238 -16.936 6.384 1.00 30.00 202 THR A CA 1
ATOM 1479 C C . THR A 1 222 ? 13.785 -17.755 7.546 1.00 30.82 202 THR A C 1
ATOM 1480 O O . THR A 1 222 ? 13.038 -18.081 8.469 1.00 30.29 202 THR A O 1
ATOM 1484 N N . THR A 1 223 ? 15.07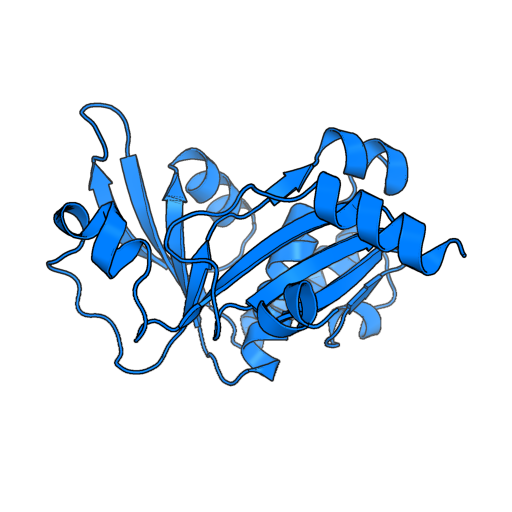7 -18.068 7.535 1.00 27.99 203 THR A N 1
ATOM 1485 C CA . THR A 1 223 ? 15.628 -18.954 8.548 1.00 24.73 203 THR A CA 1
ATOM 1486 C C . THR A 1 223 ? 16.524 -18.316 9.602 1.00 28.61 203 THR A C 1
ATOM 1487 O O . THR A 1 223 ? 16.881 -17.157 9.515 1.00 27.41 203 THR A O 1
ATOM 1491 N N . TRP A 1 224 ? 16.856 -19.115 10.609 1.00 28.21 204 TRP A N 1
ATOM 1492 C CA . TRP A 1 224 ? 17.815 -18.717 11.632 1.00 27.97 204 TRP A CA 1
ATOM 1493 C C . TRP A 1 224 ? 18.544 -19.946 12.151 1.00 28.35 204 TRP A C 1
ATOM 1494 O O . TRP A 1 224 ? 17.922 -20.875 12.684 1.00 28.14 204 TRP A O 1
ATOM 1505 N N . PRO A 1 225 ? 19.875 -19.995 11.998 1.00 29.81 205 PRO A N 1
ATOM 1506 C CA . PRO A 1 225 ? 20.774 -19.010 11.386 1.00 30.71 205 PRO A CA 1
ATOM 1507 C C . PRO A 1 225 ? 20.450 -18.720 9.930 1.00 30.42 205 PRO A C 1
ATOM 1508 O O . PRO A 1 225 ? 19.670 -19.422 9.285 1.00 30.38 205 PRO A O 1
ATOM 1512 N N . LEU A 1 226 ? 21.098 -17.687 9.415 1.00 29.24 206 LEU A N 1
ATOM 1513 C CA . LEU A 1 226 ? 20.933 -17.273 8.046 1.00 29.08 206 LEU A CA 1
ATOM 1514 C C . LEU A 1 226 ? 22.149 -17.660 7.210 1.00 31.18 206 LEU A C 1
ATOM 1515 O O . LEU A 1 226 ? 23.291 -17.560 7.669 1.00 31.33 206 LEU A O 1
ATOM 1520 N N . THR A 1 227 ? 21.890 -18.111 5.989 1.00 28.28 207 THR A N 1
ATOM 1521 C CA . THR A 1 227 ? 22.949 -18.439 5.036 1.00 34.73 207 THR A CA 1
ATOM 1522 C C . THR A 1 227 ? 22.541 -17.811 3.714 1.00 37.08 207 THR A C 1
ATOM 1523 O O . THR A 1 227 ? 21.566 -18.248 3.081 1.00 35.94 207 THR A O 1
ATOM 1527 N N . LEU A 1 228 ? 23.267 -16.772 3.309 1.00 33.90 208 LEU A N 1
ATOM 1528 C CA . LEU A 1 228 ? 22.945 -16.046 2.093 1.00 34.63 208 LEU A CA 1
ATOM 1529 C C . LEU A 1 228 ? 24.016 -16.171 1.010 1.00 40.11 208 LEU A C 1
ATOM 1530 O O . LEU A 1 228 ? 25.219 -16.077 1.275 1.00 35.08 208 LEU A O 1
ATOM 1535 N N . PRO A 1 229 ? 23.582 -16.422 -0.232 1.00 43.90 209 PRO A N 1
ATOM 1536 C CA . PRO A 1 229 ? 24.557 -16.547 -1.319 1.00 43.85 209 PRO A CA 1
ATOM 1537 C C . PRO A 1 229 ? 24.993 -15.157 -1.750 1.00 45.01 209 PRO A C 1
ATOM 1538 O O . PRO A 1 229 ? 24.174 -14.243 -1.894 1.00 44.14 209 PRO A O 1
ATOM 1542 N N . VAL A 1 230 ? 26.294 -15.004 -1.929 1.00 47.28 210 VAL A N 1
ATOM 1543 C CA . VAL A 1 230 ? 26.870 -13.746 -2.347 1.00 53.09 210 VAL A CA 1
ATOM 1544 C C . VAL A 1 230 ? 27.627 -13.936 -3.650 1.00 57.46 210 VAL A C 1
ATOM 1545 O O . VAL A 1 230 ? 27.552 -13.027 -4.506 1.00 59.92 210 VAL A O 1
#